Protein AF-A0A7V3T0G2-F1 (afdb_monomer_lite)

Structure (mmCIF, N/CA/C/O backbone):
data_AF-A0A7V3T0G2-F1
#
_entry.id   AF-A0A7V3T0G2-F1
#
loop_
_atom_site.group_PDB
_atom_site.id
_atom_site.type_symbol
_atom_site.label_atom_id
_atom_site.label_alt_id
_atom_site.label_comp_id
_atom_site.label_asym_id
_atom_site.label_entity_id
_atom_site.label_seq_id
_atom_site.pdbx_PDB_ins_code
_atom_site.Cartn_x
_atom_site.Cartn_y
_atom_site.Cartn_z
_atom_site.occupancy
_atom_site.B_iso_or_equiv
_atom_site.auth_seq_id
_atom_site.auth_comp_id
_atom_site.auth_asym_id
_atom_site.auth_atom_id
_atom_site.pdbx_PDB_model_num
ATOM 1 N N . MET A 1 1 ? 3.262 48.389 -17.015 1.00 61.00 1 MET A N 1
ATOM 2 C CA . MET A 1 1 ? 2.002 49.127 -16.720 1.00 61.00 1 MET A CA 1
ATOM 3 C C . MET A 1 1 ? 1.645 48.939 -15.250 1.00 61.00 1 MET A C 1
ATOM 5 O O . MET A 1 1 ? 2.189 48.028 -14.647 1.00 61.00 1 MET A O 1
ATOM 9 N N . LYS A 1 2 ? 0.739 49.742 -14.667 1.00 73.31 2 LYS A N 1
ATOM 10 C CA . LYS A 1 2 ? 0.059 49.315 -13.428 1.00 73.31 2 LYS A CA 1
ATOM 11 C C . LYS A 1 2 ? -0.996 48.272 -13.802 1.00 73.31 2 LYS A C 1
ATOM 13 O O . LYS A 1 2 ? -1.767 48.532 -14.727 1.00 73.31 2 LYS A O 1
ATOM 18 N N . CYS A 1 3 ? -1.000 47.127 -13.123 1.00 86.12 3 CYS A N 1
ATOM 19 C CA . CYS A 1 3 ? -2.047 46.123 -13.296 1.00 86.12 3 CYS A CA 1
ATOM 20 C C . CYS A 1 3 ? -3.418 46.725 -12.935 1.00 86.12 3 CYS A C 1
ATOM 22 O O . CYS A 1 3 ? -3.503 47.585 -12.053 1.00 86.12 3 CYS A O 1
ATOM 24 N N . LYS A 1 4 ? -4.465 46.324 -13.662 1.00 86.44 4 LYS A N 1
ATOM 25 C CA . LYS A 1 4 ? -5.849 46.792 -13.467 1.00 86.44 4 LYS A CA 1
ATOM 26 C C . LYS A 1 4 ? -6.851 45.668 -13.195 1.00 86.44 4 LYS A C 1
ATOM 28 O O . LYS A 1 4 ? -8.000 45.983 -12.911 1.00 86.44 4 LYS A O 1
ATOM 33 N N . PHE A 1 5 ? -6.422 44.415 -13.304 1.00 88.06 5 PHE A N 1
ATOM 34 C CA . PHE A 1 5 ? -7.264 43.229 -13.202 1.00 88.06 5 PHE A CA 1
ATOM 35 C C . PHE A 1 5 ? -6.773 42.363 -12.039 1.00 88.06 5 PHE A C 1
ATOM 37 O O . PHE A 1 5 ? -5.568 42.286 -11.783 1.00 88.06 5 PHE A O 1
ATOM 44 N N . GLY A 1 6 ? -7.703 41.755 -11.310 1.00 87.94 6 GLY A N 1
ATOM 45 C CA . GLY A 1 6 ? -7.411 40.746 -10.302 1.00 87.94 6 GLY A CA 1
ATOM 46 C C . GLY A 1 6 ? -7.114 39.385 -10.930 1.00 87.94 6 GLY A C 1
ATOM 47 O O . GLY A 1 6 ? -7.197 39.201 -12.143 1.00 87.94 6 GLY A O 1
ATOM 48 N N . PHE A 1 7 ? -6.786 38.406 -10.088 1.00 89.19 7 PHE A N 1
ATOM 49 C CA . PHE A 1 7 ? -6.695 37.014 -10.535 1.00 89.19 7 PHE A CA 1
ATOM 50 C C . PHE A 1 7 ? -8.073 36.455 -10.912 1.00 89.19 7 PHE A C 1
ATOM 52 O O . PHE A 1 7 ? -8.173 35.726 -11.893 1.00 89.19 7 PHE A O 1
ATOM 59 N N . ASP A 1 8 ? -9.128 36.885 -10.215 1.00 91.88 8 ASP A N 1
ATOM 60 C CA . ASP A 1 8 ? -10.514 36.487 -10.487 1.00 91.88 8 ASP A CA 1
ATOM 61 C C . ASP A 1 8 ? -10.960 36.906 -11.900 1.00 91.88 8 ASP A C 1
ATOM 63 O O . ASP A 1 8 ? -11.459 36.073 -12.645 1.00 91.88 8 ASP A O 1
ATOM 67 N N . ASP A 1 9 ? -10.642 38.134 -12.341 1.00 91.69 9 ASP A N 1
ATOM 68 C CA . ASP A 1 9 ? -10.898 38.584 -13.724 1.00 91.69 9 ASP A CA 1
ATOM 69 C C . ASP A 1 9 ? -10.238 37.664 -14.776 1.00 91.69 9 ASP A C 1
ATOM 71 O O . ASP A 1 9 ? -10.768 37.468 -15.870 1.00 91.69 9 ASP A O 1
ATOM 75 N N . ILE A 1 10 ? -9.056 37.113 -14.467 1.00 92.12 10 ILE A N 1
ATOM 76 C CA . ILE A 1 10 ? -8.308 36.229 -15.374 1.00 92.12 10 ILE A CA 1
ATOM 77 C C . ILE A 1 10 ? -8.894 34.811 -15.357 1.00 92.12 10 ILE A C 1
ATOM 79 O O . ILE A 1 10 ? -8.922 34.174 -16.409 1.00 92.12 10 ILE A O 1
ATOM 83 N N . ASN A 1 11 ? -9.391 34.340 -14.210 1.00 90.62 11 ASN A N 1
ATOM 84 C CA . ASN A 1 11 ? -10.104 33.066 -14.087 1.00 90.62 11 ASN A CA 1
ATOM 85 C C . ASN A 1 11 ? -11.436 33.116 -14.852 1.00 90.62 11 ASN A C 1
ATOM 87 O O . ASN A 1 11 ? -11.664 32.290 -15.733 1.00 90.62 11 ASN A O 1
ATOM 91 N N . ASP A 1 12 ? -12.243 34.157 -14.638 1.00 92.19 12 ASP A N 1
ATOM 92 C CA . ASP A 1 12 ? -13.501 34.391 -15.358 1.00 92.19 12 ASP A CA 1
ATOM 93 C C . ASP A 1 12 ? -13.292 34.455 -16.886 1.00 92.19 12 ASP A C 1
ATOM 95 O O . ASP A 1 12 ? -14.091 33.938 -17.676 1.00 92.19 12 ASP A O 1
ATOM 99 N N . TYR A 1 13 ? -12.192 35.076 -17.325 1.00 93.19 13 TYR A N 1
ATOM 100 C CA . TYR A 1 13 ? -11.769 35.087 -18.726 1.00 93.19 13 TYR A CA 1
ATOM 101 C C . TYR A 1 13 ? -11.354 33.690 -19.229 1.00 93.19 13 TYR A C 1
ATOM 103 O O . TYR A 1 13 ? -11.740 33.294 -20.332 1.00 93.19 13 TYR A O 1
ATOM 111 N N . PHE A 1 14 ? -10.585 32.940 -18.434 1.00 91.44 14 PHE A N 1
ATOM 112 C CA . PHE A 1 14 ? -10.068 31.606 -18.760 1.00 91.44 14 PHE A CA 1
ATOM 113 C C . PHE A 1 14 ? -11.165 30.534 -18.852 1.00 91.44 14 PHE A C 1
ATOM 115 O O . PHE A 1 14 ? -11.071 29.623 -19.686 1.00 91.44 14 PHE A O 1
ATOM 122 N N . ASP A 1 15 ? -12.214 30.671 -18.044 1.00 88.75 15 ASP A N 1
ATOM 123 C CA . ASP A 1 15 ? -13.401 29.809 -18.030 1.00 88.75 15 ASP A CA 1
ATOM 124 C C . ASP A 1 15 ? -14.510 30.306 -18.977 1.00 88.75 15 ASP A C 1
ATOM 126 O O . ASP A 1 15 ? -15.519 29.633 -19.183 1.00 88.75 15 ASP A O 1
ATOM 130 N N . GLY A 1 16 ? -14.301 31.453 -19.634 1.00 89.88 16 GLY A N 1
ATOM 131 C CA . GLY A 1 16 ? -15.150 31.945 -20.721 1.00 89.88 16 GLY A CA 1
ATOM 132 C C . GLY A 1 16 ? -16.471 32.580 -20.278 1.00 89.88 16 GLY A C 1
ATOM 133 O O . GLY A 1 16 ? -17.354 32.774 -21.113 1.00 89.88 16 GLY A O 1
ATOM 134 N N . ILE A 1 17 ? -16.606 32.941 -18.999 1.00 89.06 17 ILE A N 1
ATOM 135 C CA . ILE A 1 17 ? -17.847 33.460 -18.393 1.00 89.06 17 ILE A CA 1
ATOM 136 C C . ILE A 1 17 ? -18.003 34.992 -18.490 1.00 89.06 17 ILE A C 1
ATOM 138 O O . ILE A 1 17 ? -18.929 35.573 -17.925 1.00 89.06 17 ILE A O 1
ATOM 142 N N . MET A 1 18 ? -17.134 35.662 -19.255 1.00 88.25 18 MET A N 1
ATOM 143 C CA . MET A 1 18 ? -17.124 37.120 -19.435 1.00 88.25 18 MET A CA 1
ATOM 144 C C . MET A 1 18 ? -17.818 37.626 -20.709 1.00 88.25 18 MET A C 1
ATOM 146 O O . MET A 1 18 ? -17.934 36.938 -21.723 1.00 88.25 18 MET A O 1
ATOM 150 N N . SER A 1 19 ? -18.208 38.907 -20.697 1.00 90.69 19 SER A N 1
ATOM 151 C CA . SER A 1 19 ? -18.705 39.601 -21.892 1.00 90.69 19 SER A CA 1
ATOM 152 C C . SER A 1 19 ? -17.602 39.807 -22.941 1.00 90.69 19 SER A C 1
ATOM 154 O O . SER A 1 19 ? -16.432 39.998 -22.607 1.00 90.69 19 SER A O 1
ATOM 156 N N . GLN A 1 20 ? -17.974 39.845 -24.225 1.00 87.88 20 GLN A N 1
ATOM 157 C CA . GLN A 1 20 ? -17.021 40.006 -25.338 1.00 87.88 20 GLN A CA 1
ATOM 158 C C . GLN A 1 20 ? -16.198 41.308 -25.257 1.00 87.88 20 GLN A C 1
ATOM 160 O O . GLN A 1 20 ? -15.039 41.341 -25.667 1.00 87.88 20 GLN A O 1
ATOM 165 N N . GLU A 1 21 ? -16.766 42.379 -24.692 1.00 89.81 21 GLU A N 1
ATOM 166 C CA . GLU A 1 21 ? -16.046 43.642 -24.489 1.00 89.81 21 GLU A CA 1
ATOM 167 C C . GLU A 1 21 ? -14.977 43.526 -23.389 1.00 89.81 21 GLU A C 1
ATOM 169 O O . GLU A 1 21 ? -13.878 44.062 -23.534 1.00 89.81 21 GLU A O 1
ATOM 174 N N . MET A 1 22 ? -15.281 42.817 -22.296 1.00 86.94 22 MET A N 1
ATOM 175 C CA . MET A 1 22 ? -14.333 42.582 -21.202 1.00 86.94 22 MET A CA 1
ATOM 176 C C . MET A 1 22 ? -13.240 41.598 -21.627 1.00 86.94 22 MET A C 1
ATOM 178 O O . MET A 1 22 ? -12.059 41.855 -21.398 1.00 86.94 22 MET A O 1
ATOM 182 N N . LYS A 1 23 ? -13.631 40.545 -22.358 1.00 90.38 23 LYS A N 1
ATOM 183 C CA . LYS A 1 23 ? -12.732 39.556 -22.956 1.00 90.38 23 LYS A CA 1
ATOM 184 C C . LYS A 1 23 ? -11.607 40.226 -23.749 1.00 90.38 23 LYS A C 1
ATOM 186 O O . LYS A 1 23 ? -10.436 40.005 -23.459 1.00 90.38 23 LYS A O 1
ATOM 191 N N . LYS A 1 24 ? -11.960 41.124 -24.675 1.00 91.88 24 LYS A N 1
ATOM 192 C CA . LYS A 1 24 ? -10.987 41.855 -25.498 1.00 91.88 24 LYS A CA 1
ATOM 193 C C . LYS A 1 24 ? -10.027 42.720 -24.665 1.00 91.88 24 LYS A C 1
ATOM 195 O O . LYS A 1 24 ? -8.837 42.774 -24.958 1.00 91.88 24 LYS A O 1
ATOM 200 N N . LYS A 1 25 ? -10.520 43.380 -23.608 1.00 92.44 25 LYS A N 1
ATOM 201 C CA . LYS A 1 25 ? -9.680 44.201 -22.711 1.00 92.44 25 LYS A CA 1
ATOM 202 C C . LYS A 1 25 ? -8.664 43.354 -21.940 1.00 92.44 25 LYS A C 1
ATOM 204 O O . LYS A 1 25 ? -7.552 43.822 -21.704 1.00 92.44 25 LYS A O 1
ATOM 209 N N . ILE A 1 26 ? -9.032 42.129 -21.562 1.00 92.06 26 ILE A N 1
ATOM 210 C CA . ILE A 1 26 ? -8.143 41.190 -20.868 1.00 92.06 26 ILE A CA 1
ATOM 211 C C . ILE A 1 26 ? -7.156 40.537 -21.842 1.00 92.06 26 ILE A C 1
ATOM 213 O O . ILE A 1 26 ? -5.975 40.467 -21.516 1.00 92.06 26 ILE A O 1
ATOM 217 N N . GLU A 1 27 ? -7.578 40.171 -23.057 1.00 92.19 27 GLU A N 1
ATOM 218 C CA . GLU A 1 27 ? -6.677 39.735 -24.140 1.00 92.19 27 GLU A CA 1
ATOM 219 C C . GLU A 1 27 ? -5.582 40.784 -24.407 1.00 92.19 27 GLU A C 1
ATOM 221 O O . GLU A 1 27 ? -4.391 40.472 -24.344 1.00 92.19 27 GLU A O 1
ATOM 226 N N . GLU A 1 28 ? -5.967 42.050 -24.612 1.00 92.69 28 GLU A N 1
ATOM 227 C CA . GLU A 1 28 ? -5.022 43.163 -24.767 1.00 92.69 28 GLU A CA 1
ATOM 228 C C . GLU A 1 28 ? -4.116 43.303 -23.526 1.00 92.69 28 GLU A C 1
ATOM 230 O O . GLU A 1 28 ? -2.896 43.419 -23.659 1.00 92.69 28 GLU A O 1
ATOM 235 N N . HIS A 1 29 ? -4.667 43.213 -22.309 1.00 92.81 29 HIS A N 1
ATOM 236 C CA . HIS A 1 29 ? -3.894 43.349 -21.070 1.00 92.81 29 HIS A CA 1
ATOM 237 C C . HIS A 1 29 ? -2.872 42.228 -20.836 1.00 92.81 29 HIS A C 1
ATOM 239 O O . HIS A 1 29 ? -1.739 42.515 -20.445 1.00 92.81 29 HIS A O 1
ATOM 245 N N . ILE A 1 30 ? -3.234 40.969 -21.098 1.00 92.69 30 ILE A N 1
ATOM 246 C CA . ILE A 1 30 ? -2.370 39.789 -20.924 1.00 92.69 30 ILE A CA 1
ATOM 247 C C . ILE A 1 30 ? -1.121 39.882 -21.812 1.00 92.69 30 ILE A C 1
ATOM 249 O O . ILE A 1 30 ? -0.054 39.412 -21.417 1.00 92.69 30 ILE A O 1
ATOM 253 N N . THR A 1 31 ? -1.200 40.540 -22.974 1.00 90.69 31 THR A N 1
ATOM 254 C CA . THR A 1 31 ? -0.010 40.790 -23.814 1.00 90.69 31 THR A CA 1
ATOM 255 C C . THR A 1 31 ? 0.922 41.879 -23.263 1.00 90.69 31 THR A C 1
ATOM 257 O O . THR A 1 31 ? 2.087 41.934 -23.651 1.00 90.69 31 THR A O 1
ATOM 260 N N . MET A 1 32 ? 0.438 42.735 -22.353 1.00 90.38 32 MET A N 1
ATOM 261 C CA . MET A 1 32 ? 1.143 43.928 -21.856 1.00 90.38 32 MET A CA 1
ATOM 262 C C . MET A 1 32 ? 1.523 43.878 -20.364 1.00 90.38 32 MET A C 1
ATOM 264 O O . MET A 1 32 ? 2.253 44.757 -19.890 1.00 90.38 32 MET A O 1
ATOM 268 N N . CYS A 1 33 ? 1.024 42.899 -19.606 1.00 91.69 33 CYS A N 1
ATOM 269 C CA . CYS A 1 33 ? 1.305 42.722 -18.182 1.00 91.69 33 CYS A CA 1
ATOM 270 C C . CYS A 1 33 ? 1.945 41.357 -17.916 1.00 91.69 33 CYS A C 1
ATOM 272 O O . CYS A 1 33 ? 1.314 40.319 -18.095 1.00 91.69 33 CYS A O 1
ATOM 274 N N . GLU A 1 34 ? 3.200 41.376 -17.464 1.00 86.12 34 GLU A N 1
ATOM 275 C CA . GLU A 1 34 ? 4.006 40.180 -17.205 1.00 86.12 34 GLU A CA 1
ATOM 276 C C . GLU A 1 34 ? 3.369 39.258 -16.153 1.00 86.12 34 GLU A C 1
ATOM 278 O O . GLU A 1 34 ? 3.186 38.075 -16.429 1.00 86.12 34 GLU A O 1
ATOM 283 N N . ASP A 1 35 ? 2.928 39.802 -15.014 1.00 83.81 35 ASP A N 1
ATOM 284 C CA . ASP A 1 35 ? 2.297 39.029 -13.933 1.00 83.81 35 ASP A CA 1
ATOM 285 C C . ASP A 1 35 ? 1.022 38.305 -14.405 1.00 83.81 35 ASP A C 1
ATOM 287 O O . ASP A 1 35 ? 0.868 37.098 -14.205 1.00 83.81 35 ASP A O 1
ATOM 291 N N . CYS A 1 36 ? 0.129 39.016 -15.104 1.00 89.31 36 CYS A N 1
ATOM 292 C CA . CYS A 1 36 ? -1.097 38.441 -15.667 1.00 89.31 36 CYS A CA 1
ATOM 293 C C . CYS A 1 36 ? -0.797 37.417 -16.772 1.00 89.31 36 CYS A C 1
ATOM 295 O O . CYS A 1 36 ? -1.481 36.400 -16.871 1.00 89.31 36 CYS A O 1
ATOM 297 N N . CYS A 1 37 ? 0.241 37.655 -17.581 1.00 87.38 37 CYS A N 1
ATOM 298 C CA . CYS A 1 37 ? 0.699 36.729 -18.615 1.00 87.38 37 CYS A CA 1
ATOM 299 C C . CYS A 1 37 ? 1.222 35.418 -18.016 1.00 87.38 37 CYS A C 1
ATOM 301 O O . CYS A 1 37 ? 0.893 34.339 -18.510 1.00 87.38 37 CYS A O 1
ATOM 303 N N . ILE A 1 38 ? 2.016 35.502 -16.945 1.00 82.19 38 ILE A N 1
ATOM 304 C CA . ILE A 1 38 ? 2.538 34.345 -16.210 1.00 82.19 38 ILE A CA 1
ATOM 305 C C . ILE A 1 38 ? 1.387 33.570 -15.560 1.00 82.19 38 ILE A C 1
ATOM 307 O O . ILE A 1 38 ? 1.314 32.352 -15.727 1.00 82.19 38 ILE A O 1
ATOM 311 N N . TYR A 1 39 ? 0.459 34.262 -14.890 1.00 88.38 39 TYR A N 1
ATOM 312 C CA . TYR A 1 39 ? -0.700 33.628 -14.260 1.00 88.38 39 TYR A CA 1
ATOM 313 C C . TYR A 1 39 ? -1.576 32.899 -15.288 1.00 88.38 39 TYR A C 1
ATOM 315 O O . TYR A 1 39 ? -1.788 31.694 -15.161 1.00 88.38 39 TYR A O 1
ATOM 323 N N . TYR A 1 40 ? -1.968 33.571 -16.374 1.00 87.94 40 TYR A N 1
ATOM 324 C CA . TYR A 1 40 ? -2.757 32.967 -17.451 1.00 87.94 40 TYR A CA 1
ATOM 325 C C . TYR A 1 40 ? -2.061 31.754 -18.094 1.00 87.94 40 TYR A C 1
ATOM 327 O O . TYR A 1 40 ? -2.690 30.722 -18.320 1.00 87.94 40 TYR A O 1
ATOM 335 N N . LYS A 1 41 ? -0.744 31.825 -18.335 1.00 85.31 41 LYS A N 1
ATOM 336 C CA . LYS A 1 41 ? 0.033 30.677 -18.837 1.00 85.31 41 LYS A CA 1
ATOM 337 C C . LYS A 1 41 ? 0.063 29.506 -17.853 1.00 85.31 41 LYS A C 1
ATOM 339 O O . LYS A 1 41 ? 0.075 28.362 -18.295 1.00 85.31 41 LYS A O 1
ATOM 344 N N . SER A 1 42 ? 0.066 29.768 -16.545 1.00 83.31 42 SER A N 1
ATOM 345 C CA . SER A 1 42 ? 0.017 28.714 -15.522 1.00 83.31 42 SER A CA 1
ATOM 346 C C . SER A 1 42 ? -1.346 28.016 -15.462 1.00 83.31 42 SER A C 1
ATOM 348 O O . SER A 1 42 ? -1.393 26.796 -15.300 1.00 83.31 42 SER A O 1
ATOM 350 N N . LEU A 1 43 ? -2.438 28.754 -15.695 1.00 82.81 43 LEU A N 1
ATOM 351 C CA . LEU A 1 43 ? -3.782 28.191 -15.849 1.00 82.81 43 LEU A CA 1
ATOM 352 C C . LEU A 1 43 ? -3.867 27.327 -17.114 1.00 82.81 43 LEU A C 1
ATOM 354 O O . LEU A 1 43 ? -4.289 26.175 -17.042 1.00 82.81 43 LEU A O 1
ATOM 358 N N . LEU A 1 44 ? -3.383 27.844 -18.251 1.00 79.88 44 LEU A N 1
ATOM 359 C CA . LEU A 1 44 ? -3.333 27.112 -19.521 1.00 79.88 44 LEU A CA 1
ATOM 360 C C . LEU A 1 44 ? -2.563 25.791 -19.378 1.00 79.88 44 LEU A C 1
ATOM 362 O O . LEU A 1 44 ? -3.094 24.741 -19.720 1.00 79.88 44 LEU A O 1
ATOM 366 N N . LEU A 1 45 ? -1.358 25.831 -18.800 1.00 74.12 45 LEU A N 1
ATOM 367 C CA . LEU A 1 45 ? -0.533 24.642 -18.580 1.00 74.12 45 LEU A CA 1
ATOM 368 C C . LEU A 1 45 ? -1.184 23.652 -17.601 1.00 74.12 45 LEU A C 1
ATOM 370 O O . LEU A 1 45 ? -1.074 22.447 -17.800 1.00 74.12 45 LEU A O 1
ATOM 374 N N . THR A 1 46 ? -1.893 24.139 -16.577 1.00 77.00 46 THR A N 1
ATOM 375 C CA . THR A 1 46 ? -2.680 23.287 -15.668 1.00 77.00 46 THR A CA 1
ATOM 376 C C . THR A 1 46 ? -3.811 22.573 -16.417 1.00 77.00 46 THR A C 1
ATOM 378 O O . THR A 1 46 ? -3.958 21.363 -16.271 1.00 77.00 46 THR A O 1
ATOM 381 N N . ARG A 1 47 ? -4.565 23.276 -17.274 1.00 77.75 47 ARG A N 1
ATOM 382 C CA . ARG A 1 47 ? -5.630 22.677 -18.102 1.00 77.75 47 ARG A CA 1
ATOM 383 C C . ARG A 1 47 ? -5.066 21.682 -19.120 1.00 77.75 47 ARG A C 1
ATOM 385 O O . ARG A 1 47 ? -5.569 20.572 -19.216 1.00 77.75 47 ARG A O 1
ATOM 392 N N . GLU A 1 48 ? -3.986 22.022 -19.820 1.00 72.75 48 GLU A N 1
ATOM 393 C CA . GLU A 1 48 ? -3.324 21.120 -20.776 1.00 72.75 48 GLU A CA 1
ATOM 394 C C . GLU A 1 48 ? -2.673 19.886 -20.111 1.00 72.75 48 GLU A C 1
ATOM 396 O O . GLU A 1 48 ? -2.519 18.851 -20.763 1.00 72.75 48 GLU A O 1
ATOM 401 N N . PHE A 1 49 ? -2.309 19.979 -18.825 1.00 71.69 49 PHE A N 1
ATOM 402 C CA . PHE A 1 49 ? -1.853 18.851 -18.006 1.00 71.69 49 PHE A CA 1
ATOM 403 C C . PHE A 1 49 ? -3.019 17.953 -17.562 1.00 71.69 49 PHE A C 1
ATOM 405 O O . PHE A 1 49 ? -2.925 16.738 -17.711 1.00 71.69 49 PHE A O 1
ATOM 412 N N . ILE A 1 50 ? -4.125 18.536 -17.081 1.00 72.12 50 ILE A N 1
ATOM 413 C CA . ILE A 1 50 ? -5.350 17.805 -16.697 1.00 72.12 50 ILE A CA 1
ATOM 414 C C . ILE A 1 50 ? -5.984 17.102 -17.909 1.00 72.12 50 ILE A C 1
ATOM 416 O O . ILE A 1 50 ? -6.478 15.989 -17.790 1.00 72.12 50 ILE A O 1
ATOM 420 N N . GLU A 1 51 ? -5.941 17.722 -19.090 1.00 73.69 51 GLU A N 1
ATOM 421 C CA . GLU A 1 51 ? -6.454 17.150 -20.343 1.00 73.69 51 GLU A CA 1
ATOM 422 C C . GLU A 1 51 ? -5.473 16.163 -21.026 1.00 73.69 51 GLU A C 1
ATOM 424 O O . GLU A 1 51 ? -5.676 15.820 -22.189 1.00 73.69 51 GLU A O 1
ATOM 429 N N . GLU A 1 52 ? -4.387 15.752 -20.352 1.00 63.09 52 GLU A N 1
ATOM 430 C CA . GLU A 1 52 ? -3.314 14.851 -20.835 1.00 63.09 52 GLU A CA 1
ATOM 431 C C . GLU A 1 52 ? -2.623 15.250 -22.163 1.00 63.09 52 GLU A C 1
ATOM 433 O O . GLU A 1 52 ? -1.835 14.492 -22.737 1.00 63.09 52 GLU A O 1
ATOM 438 N N . LYS A 1 53 ? -2.850 16.470 -22.663 1.00 55.06 53 LYS A N 1
ATOM 439 C CA . LYS A 1 53 ? -2.323 16.936 -23.960 1.00 55.06 53 LYS A CA 1
ATOM 440 C C . LYS A 1 53 ? -0.819 17.213 -23.933 1.00 55.06 53 LYS A C 1
ATOM 442 O O . LYS A 1 53 ? -0.169 17.142 -24.978 1.00 55.06 53 LYS A O 1
ATOM 447 N N . ILE A 1 54 ? -0.241 17.490 -22.761 1.00 54.19 54 ILE A N 1
ATOM 448 C CA . ILE A 1 54 ? 1.213 17.628 -22.600 1.00 54.19 54 ILE A CA 1
ATOM 449 C C . ILE A 1 54 ? 1.836 16.262 -22.310 1.00 54.19 54 ILE A C 1
ATOM 451 O O . ILE A 1 54 ? 1.973 15.837 -21.163 1.00 54.19 54 ILE A O 1
ATOM 455 N N . GLY A 1 55 ? 2.351 15.620 -23.359 1.00 53.69 55 GLY A N 1
ATOM 456 C CA . GLY A 1 55 ? 3.341 14.558 -23.204 1.00 53.69 55 GLY A CA 1
ATOM 457 C C . GLY A 1 55 ? 4.627 15.117 -22.586 1.00 53.69 55 GLY A C 1
ATOM 458 O O . GLY A 1 55 ? 5.489 15.619 -23.308 1.00 53.69 55 GLY A O 1
ATOM 459 N N . LEU A 1 56 ? 4.760 15.040 -21.258 1.00 52.59 56 LEU A N 1
ATOM 460 C CA . LEU A 1 56 ? 5.902 15.574 -20.508 1.00 52.59 56 LEU A CA 1
ATOM 461 C C . LEU A 1 56 ? 7.234 14.955 -20.970 1.00 52.59 56 LEU A C 1
ATOM 463 O O . LEU A 1 56 ? 7.624 13.865 -20.548 1.00 52.59 56 LEU A O 1
ATOM 467 N N . ASN A 1 57 ? 7.982 15.689 -21.797 1.00 53.97 57 ASN A N 1
ATOM 468 C CA . ASN A 1 57 ? 9.383 15.382 -22.074 1.00 53.97 57 ASN A CA 1
ATOM 469 C C . ASN A 1 57 ? 10.201 15.523 -20.770 1.00 53.97 57 ASN A C 1
ATOM 471 O O . ASN A 1 57 ? 10.054 16.513 -20.045 1.00 53.97 57 ASN A O 1
ATOM 475 N N . LYS A 1 58 ? 11.103 14.563 -20.500 1.00 52.09 58 LYS A N 1
ATOM 476 C CA . LYS A 1 58 ? 12.053 14.582 -19.371 1.00 52.09 58 LYS A CA 1
ATOM 477 C C . LYS A 1 58 ? 12.843 15.900 -19.273 1.00 52.09 58 LYS A C 1
ATOM 479 O O . LYS A 1 58 ? 13.208 16.296 -18.165 1.00 52.09 58 LYS A O 1
ATOM 484 N N . ASP A 1 59 ? 13.049 16.612 -20.384 1.00 52.62 59 ASP A N 1
ATOM 485 C CA . ASP A 1 59 ? 13.695 17.929 -20.377 1.00 52.62 59 ASP A CA 1
ATOM 486 C C . ASP A 1 59 ? 12.897 19.021 -19.641 1.00 52.62 59 ASP A C 1
ATOM 488 O O . ASP A 1 59 ? 13.520 19.848 -18.984 1.00 52.62 59 ASP A O 1
ATOM 492 N N . PHE A 1 60 ? 11.555 19.026 -19.644 1.00 49.22 60 PHE A N 1
ATOM 493 C CA . PHE A 1 60 ? 10.786 20.107 -18.997 1.00 49.22 60 PHE A CA 1
ATOM 494 C C . PHE A 1 60 ? 11.032 20.158 -17.482 1.00 49.22 60 PHE A C 1
ATOM 496 O O . PHE A 1 60 ? 11.430 21.197 -16.954 1.00 49.22 60 PHE A O 1
ATOM 503 N N . ARG A 1 61 ? 10.910 19.013 -16.786 1.00 53.09 61 ARG A N 1
ATOM 504 C CA . ARG A 1 61 ? 11.239 18.913 -15.348 1.00 53.09 61 ARG A CA 1
ATOM 505 C C . ARG A 1 61 ? 12.683 19.347 -15.073 1.00 53.09 61 ARG A C 1
ATOM 507 O O . ARG A 1 61 ? 12.940 20.030 -14.084 1.00 53.09 61 ARG A O 1
ATOM 514 N N . LYS A 1 62 ? 13.620 18.990 -15.958 1.00 53.94 62 LYS A N 1
ATOM 515 C CA . LYS A 1 62 ? 15.038 19.358 -15.849 1.00 53.94 62 LYS A CA 1
ATOM 516 C C . LYS A 1 62 ? 15.251 20.868 -16.000 1.00 53.94 62 LYS A C 1
ATOM 518 O O . LYS A 1 62 ? 15.963 21.445 -15.184 1.00 53.94 62 LYS A O 1
ATOM 523 N N . THR A 1 63 ? 14.607 21.512 -16.973 1.00 58.78 63 THR A N 1
ATOM 524 C CA . THR A 1 63 ? 14.658 22.968 -17.171 1.00 58.78 63 THR A CA 1
ATOM 525 C C . THR A 1 63 ? 14.051 23.712 -15.982 1.00 58.78 63 THR A C 1
ATOM 527 O O . THR A 1 63 ? 14.689 24.620 -15.456 1.00 58.78 63 THR A O 1
ATOM 530 N N . THR A 1 64 ? 12.889 23.296 -15.470 1.00 57.16 64 THR A N 1
ATOM 531 C CA . THR A 1 64 ? 12.287 23.911 -14.272 1.00 57.16 64 THR A CA 1
ATOM 532 C C . THR A 1 64 ? 13.200 23.778 -13.047 1.00 57.16 64 THR A C 1
ATOM 534 O O . THR A 1 64 ? 13.450 24.765 -12.360 1.00 57.16 64 THR A O 1
ATOM 537 N N . LEU A 1 65 ? 13.789 22.599 -12.809 1.00 60.94 65 LEU A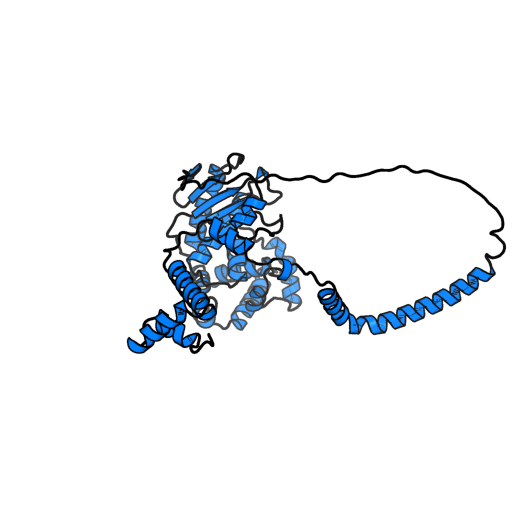 N 1
ATOM 538 C CA . LEU A 1 65 ? 14.746 22.366 -11.713 1.00 60.94 65 LEU A CA 1
ATOM 539 C C . LEU A 1 65 ? 16.093 23.098 -11.875 1.00 60.94 65 LEU A C 1
ATOM 541 O O . LEU A 1 65 ? 16.834 23.225 -10.896 1.00 60.94 65 LEU A O 1
ATOM 545 N N . GLN A 1 66 ? 16.426 23.556 -13.084 1.00 63.50 66 GLN A N 1
ATOM 546 C CA . GLN A 1 66 ? 17.592 24.402 -13.369 1.00 63.50 66 GLN A CA 1
ATOM 547 C C . GLN A 1 66 ? 17.284 25.901 -13.228 1.00 63.50 66 GLN A C 1
ATOM 549 O O . GLN A 1 66 ? 18.181 26.664 -12.880 1.00 63.50 66 GLN A O 1
ATOM 554 N N . LEU A 1 67 ? 16.035 26.317 -13.467 1.00 60.38 67 LEU A N 1
ATOM 555 C CA . LEU A 1 67 ? 15.571 27.700 -13.297 1.00 60.38 67 LEU A CA 1
ATOM 556 C C . LEU A 1 67 ? 15.209 28.045 -11.843 1.00 60.38 67 LEU A C 1
ATOM 558 O O . LEU A 1 67 ? 15.213 29.218 -11.472 1.00 60.38 67 LEU A O 1
ATOM 562 N N . ILE A 1 68 ? 14.922 27.046 -11.001 1.00 68.25 68 ILE A N 1
ATOM 563 C CA . ILE A 1 68 ? 14.797 27.244 -9.553 1.00 68.25 68 ILE A CA 1
ATOM 564 C C . ILE A 1 68 ? 16.178 27.587 -8.982 1.00 68.25 68 ILE A C 1
ATOM 566 O O . ILE A 1 68 ? 17.068 26.737 -8.914 1.00 68.25 68 ILE A O 1
ATOM 570 N N . ASP A 1 69 ? 16.340 28.829 -8.516 1.00 60.41 69 ASP A N 1
ATOM 571 C CA . ASP A 1 69 ? 17.539 29.263 -7.799 1.00 60.41 69 ASP A CA 1
ATOM 572 C C . ASP A 1 69 ? 17.697 28.480 -6.487 1.00 60.41 69 ASP A C 1
ATOM 574 O O . ASP A 1 69 ? 17.102 28.791 -5.449 1.00 60.41 69 ASP A O 1
ATOM 578 N N . LYS A 1 70 ? 18.551 27.456 -6.537 1.00 63.38 70 LYS A N 1
ATOM 579 C CA . LYS A 1 70 ? 18.871 26.608 -5.390 1.00 63.38 70 LYS A CA 1
ATOM 580 C C . LYS A 1 70 ? 19.507 27.403 -4.246 1.00 63.38 70 LYS A C 1
ATOM 582 O O . LYS A 1 70 ? 19.305 27.021 -3.099 1.00 63.38 70 LYS A O 1
ATOM 587 N N . SER A 1 71 ? 20.189 28.528 -4.502 1.00 61.09 71 SER A N 1
ATOM 588 C CA . SER A 1 71 ? 20.832 29.349 -3.457 1.00 61.09 71 SER A CA 1
ATOM 589 C C . SER A 1 71 ? 19.831 29.978 -2.475 1.00 61.09 71 SER A C 1
ATOM 591 O O . SER A 1 71 ? 20.151 30.214 -1.302 1.00 61.09 71 SER A O 1
ATOM 593 N N . ARG A 1 72 ? 18.577 30.151 -2.919 1.00 56.44 72 ARG A N 1
ATOM 594 C CA . ARG A 1 72 ? 17.441 30.567 -2.087 1.00 56.44 72 ARG A CA 1
ATOM 595 C C . ARG A 1 72 ? 17.088 29.537 -1.006 1.00 56.44 72 ARG A C 1
ATOM 597 O O . ARG A 1 72 ? 16.588 29.922 0.049 1.00 56.44 72 ARG A O 1
ATOM 604 N N . TYR A 1 73 ? 17.374 28.256 -1.251 1.00 56.75 73 TYR A N 1
ATOM 605 C CA . TYR A 1 73 ? 16.982 27.123 -0.404 1.00 56.75 73 TYR A CA 1
ATOM 606 C C . TYR A 1 73 ? 18.175 26.393 0.243 1.00 56.75 73 TYR A C 1
ATOM 608 O O . TYR A 1 73 ? 18.019 25.813 1.313 1.00 56.75 73 TYR A O 1
ATOM 616 N N . THR A 1 74 ? 19.383 26.469 -0.329 1.00 52.94 74 THR A N 1
ATOM 617 C CA . THR A 1 74 ? 20.602 25.841 0.223 1.00 52.94 74 THR A CA 1
ATOM 618 C C . THR A 1 74 ? 21.292 26.661 1.315 1.00 52.94 74 THR A C 1
ATOM 620 O O . THR A 1 74 ? 22.287 26.211 1.884 1.00 52.94 74 THR A O 1
ATOM 623 N N . ASN A 1 75 ? 20.762 27.838 1.668 1.00 49.28 75 ASN A N 1
ATOM 624 C CA . ASN A 1 75 ? 21.231 28.625 2.810 1.00 49.28 75 ASN A CA 1
ATOM 625 C C . ASN A 1 75 ? 20.813 27.987 4.146 1.00 49.28 75 ASN A C 1
ATOM 627 O O . ASN A 1 75 ? 19.957 28.487 4.882 1.00 49.28 75 ASN A O 1
ATOM 631 N N . ASN A 1 76 ? 21.493 26.889 4.471 1.00 54.91 76 ASN A N 1
ATOM 632 C CA . ASN A 1 76 ? 21.534 26.274 5.786 1.00 54.91 76 ASN A CA 1
ATOM 633 C C . ASN A 1 76 ? 21.997 27.338 6.797 1.00 54.91 76 ASN A C 1
ATOM 635 O O . ASN A 1 76 ? 23.187 27.612 6.935 1.00 54.91 76 ASN A O 1
ATOM 639 N N . LYS A 1 77 ? 21.053 27.985 7.490 1.00 53.19 77 LYS A N 1
ATOM 640 C CA . LYS A 1 77 ? 21.345 28.889 8.609 1.00 53.19 77 LYS A CA 1
ATOM 641 C C . LYS A 1 77 ? 21.366 28.051 9.891 1.00 53.19 77 LYS A C 1
ATOM 643 O O . LYS A 1 77 ? 20.305 27.895 10.505 1.00 53.19 77 LYS A O 1
ATOM 648 N N . PRO A 1 78 ? 22.534 27.551 10.359 1.00 56.38 78 PRO A N 1
ATOM 649 C CA . PRO A 1 78 ? 22.613 26.767 11.595 1.00 56.38 78 PRO A CA 1
ATOM 650 C C . PRO A 1 78 ? 22.074 27.545 12.801 1.00 56.38 78 PRO A C 1
ATOM 652 O O . PRO A 1 78 ? 21.597 26.948 13.758 1.00 56.38 78 PRO A O 1
ATOM 655 N N . SER A 1 79 ? 22.046 28.880 12.729 1.00 59.00 79 SER A N 1
ATOM 656 C CA . SER A 1 79 ? 21.431 29.749 13.731 1.00 59.00 79 SER A CA 1
ATOM 657 C C . SER A 1 79 ? 19.922 29.541 13.927 1.00 59.00 79 SER A C 1
ATOM 659 O O . SER A 1 79 ? 19.435 29.868 15.005 1.00 59.00 79 SER A O 1
ATOM 661 N N . ILE A 1 80 ? 19.171 28.998 12.958 1.00 60.09 80 ILE A N 1
ATOM 662 C CA . ILE A 1 80 ? 17.734 28.710 13.125 1.00 60.09 80 ILE A CA 1
ATOM 663 C C . ILE A 1 80 ? 17.545 27.399 13.895 1.00 60.09 80 ILE A C 1
ATOM 665 O O . ILE A 1 80 ? 16.854 27.388 14.913 1.00 60.09 80 ILE A O 1
ATOM 669 N N . LEU A 1 81 ? 18.213 26.322 13.465 1.00 57.97 81 LEU A N 1
ATOM 670 C CA . LEU A 1 81 ? 18.215 25.036 14.172 1.00 57.97 81 LEU A CA 1
ATOM 671 C C . LEU A 1 81 ? 18.771 25.189 15.593 1.00 57.97 81 LEU A C 1
ATOM 673 O O . LEU A 1 81 ? 18.096 24.829 16.553 1.00 57.97 81 LEU A O 1
ATOM 677 N N . PHE A 1 82 ? 19.930 25.836 15.750 1.00 62.25 82 PHE A N 1
ATOM 678 C CA . PHE A 1 82 ? 20.545 26.073 17.056 1.00 62.25 82 PHE A CA 1
ATOM 679 C C . PHE A 1 82 ? 19.640 26.891 17.988 1.00 62.25 82 PHE A C 1
ATOM 681 O O . PHE A 1 82 ? 19.454 26.506 19.139 1.00 62.25 82 PHE A O 1
ATOM 688 N N . LYS A 1 83 ? 18.992 27.965 17.505 1.00 60.69 83 LYS A N 1
ATOM 689 C CA . LYS A 1 83 ? 18.018 28.722 18.318 1.00 60.69 83 LYS A CA 1
ATOM 690 C C . LYS A 1 83 ? 16.806 27.878 18.723 1.00 60.69 83 LYS A C 1
ATOM 692 O O . LYS A 1 83 ? 16.321 28.053 19.838 1.00 60.69 83 LYS A O 1
ATOM 697 N N . ARG A 1 84 ? 16.329 26.977 17.855 1.00 62.22 84 ARG A N 1
ATOM 698 C CA . ARG A 1 84 ? 15.165 26.104 18.104 1.00 62.22 84 ARG A CA 1
ATOM 699 C C . ARG A 1 84 ? 15.479 24.974 19.095 1.00 62.22 84 ARG A C 1
ATOM 701 O O . ARG A 1 84 ? 14.623 24.624 19.902 1.00 62.22 84 ARG A O 1
ATOM 708 N N . THR A 1 85 ? 16.706 24.452 19.090 1.00 65.25 85 THR A N 1
ATOM 709 C CA . THR A 1 85 ? 17.183 23.480 20.089 1.00 65.25 85 THR A CA 1
ATOM 710 C C . THR A 1 85 ? 17.473 24.162 21.430 1.00 65.25 85 THR A C 1
ATOM 712 O O . THR A 1 85 ? 16.991 23.716 22.471 1.00 65.25 85 THR A O 1
ATOM 715 N N . LEU A 1 86 ? 18.170 25.305 21.419 1.00 64.69 86 LEU A N 1
ATOM 716 C CA . LEU A 1 86 ? 18.509 26.060 22.631 1.00 64.69 86 LEU A CA 1
ATOM 717 C C . LEU A 1 86 ? 17.261 26.602 23.356 1.00 64.69 86 LEU A C 1
ATOM 719 O O . LEU A 1 86 ? 17.236 26.655 24.585 1.00 64.69 86 LEU A O 1
ATOM 723 N N . SER A 1 87 ? 16.202 26.975 22.623 1.00 66.81 87 SER A N 1
ATOM 724 C CA . SER A 1 87 ? 14.929 27.383 23.231 1.00 66.81 87 SER A CA 1
ATOM 725 C C . SER A 1 87 ? 14.181 26.216 23.884 1.00 66.81 87 SER A C 1
ATOM 727 O O . SER A 1 87 ? 13.619 26.408 24.962 1.00 66.81 87 SER A O 1
ATOM 729 N N . ARG A 1 88 ? 14.232 25.008 23.301 1.00 70.62 88 ARG A N 1
ATOM 730 C CA . ARG A 1 88 ? 13.647 23.783 23.881 1.00 70.62 88 ARG A CA 1
ATOM 731 C C . ARG A 1 88 ? 14.369 23.312 25.146 1.00 70.62 88 ARG A C 1
ATOM 733 O O . ARG A 1 88 ? 13.713 22.869 26.078 1.00 70.62 88 ARG A O 1
ATOM 740 N N . MET A 1 89 ? 15.693 23.461 25.223 1.00 67.12 89 MET A N 1
ATOM 741 C CA . MET A 1 89 ? 16.482 23.056 26.402 1.00 67.12 89 MET A CA 1
ATOM 742 C C . MET A 1 89 ? 16.495 24.096 27.540 1.00 67.12 89 MET A C 1
ATOM 744 O O . MET A 1 89 ? 16.976 23.817 28.639 1.00 67.12 89 MET A O 1
ATOM 748 N N . LYS A 1 90 ? 15.947 25.297 27.313 1.00 67.75 90 LYS A N 1
ATOM 749 C CA . LYS A 1 90 ? 15.965 26.428 28.256 1.00 67.75 90 LYS A CA 1
ATOM 750 C C . LYS A 1 90 ? 15.404 26.153 29.672 1.00 67.75 90 LYS A C 1
ATOM 752 O O . LYS A 1 90 ? 15.967 26.733 30.604 1.00 67.75 90 LYS A O 1
ATOM 757 N N . PRO A 1 91 ? 14.352 25.330 29.897 1.00 69.00 91 PRO A N 1
ATOM 758 C CA . PRO A 1 91 ? 13.903 25.008 31.256 1.00 69.00 91 PRO A CA 1
ATOM 759 C C . PRO A 1 91 ? 14.850 24.044 31.991 1.00 69.00 91 PRO A C 1
ATOM 761 O O . PRO A 1 91 ? 14.993 24.162 33.203 1.00 69.00 91 PRO A O 1
ATOM 764 N N . VAL A 1 92 ? 15.551 23.158 31.272 1.00 71.69 92 VAL A N 1
ATOM 765 C CA . VAL A 1 92 ? 16.470 22.156 31.852 1.00 71.69 92 VAL A CA 1
ATOM 766 C C . VAL A 1 92 ? 17.867 22.739 32.104 1.00 71.69 92 VAL A C 1
ATOM 768 O O . VAL A 1 92 ? 18.500 22.429 33.111 1.00 71.69 92 VAL A O 1
ATOM 771 N N . LEU A 1 93 ? 18.340 23.649 31.241 1.00 67.12 93 LEU A N 1
ATOM 772 C CA . LEU A 1 93 ? 19.667 24.263 31.387 1.00 67.12 93 LEU A CA 1
ATOM 773 C C . LEU A 1 93 ? 19.820 25.082 32.678 1.00 67.12 93 LEU A C 1
ATOM 775 O O . LEU A 1 93 ? 20.911 25.131 33.237 1.00 67.12 93 LEU A O 1
ATOM 779 N N . LYS A 1 94 ? 18.753 25.738 33.157 1.00 67.44 94 LYS A N 1
ATOM 780 C CA . LYS A 1 94 ? 18.813 26.605 34.347 1.00 67.44 94 LYS A CA 1
ATOM 781 C C . LYS A 1 94 ? 19.274 25.863 35.615 1.00 67.44 94 LYS A C 1
ATOM 783 O O . LYS A 1 94 ? 20.282 26.291 36.176 1.00 67.44 94 LYS A O 1
ATOM 788 N N . PRO A 1 95 ? 18.612 24.780 36.073 1.00 72.44 95 PRO A N 1
ATOM 789 C CA . PRO A 1 95 ? 19.094 24.016 37.225 1.00 72.44 95 PRO A CA 1
ATOM 790 C C . PRO A 1 95 ? 20.434 23.318 36.946 1.00 72.44 95 PRO A C 1
ATOM 792 O O . PRO A 1 95 ? 21.291 23.287 37.827 1.00 72.44 95 PRO A O 1
ATOM 795 N N . ALA A 1 96 ? 20.665 22.831 35.720 1.00 73.56 96 ALA A N 1
ATOM 796 C CA . ALA A 1 96 ? 21.911 22.153 35.357 1.00 73.56 96 ALA A CA 1
ATOM 797 C C . ALA A 1 96 ? 23.150 23.068 35.450 1.00 73.56 96 ALA A C 1
ATOM 799 O O . ALA A 1 96 ? 24.186 22.638 35.951 1.00 73.56 96 ALA A O 1
ATOM 800 N N . ILE A 1 97 ? 23.047 24.338 35.037 1.00 76.94 97 ILE A N 1
ATOM 801 C CA . ILE A 1 97 ? 24.137 25.323 35.167 1.00 76.94 97 ILE A CA 1
ATOM 802 C C . ILE A 1 97 ? 24.452 25.609 36.641 1.00 76.94 97 ILE A C 1
ATOM 804 O O . ILE A 1 97 ? 25.622 25.711 37.001 1.00 76.94 97 ILE A O 1
ATOM 808 N N . VAL A 1 98 ? 23.433 25.706 37.503 1.00 77.75 98 VAL A N 1
ATOM 809 C CA . VAL A 1 98 ? 23.634 25.920 38.947 1.00 77.75 98 VAL A CA 1
ATOM 810 C C . VAL A 1 98 ? 24.338 24.715 39.578 1.00 77.75 98 VAL A C 1
ATOM 812 O O . VAL A 1 98 ? 25.317 24.896 40.298 1.00 77.75 98 VAL A O 1
ATOM 815 N N . ALA A 1 99 ? 23.908 23.491 39.253 1.00 78.50 99 ALA A N 1
ATOM 816 C CA . ALA A 1 99 ? 24.568 22.270 39.716 1.00 78.50 99 ALA A CA 1
ATOM 817 C C . ALA A 1 99 ? 26.026 22.179 39.225 1.00 78.50 99 ALA A C 1
ATOM 819 O O . ALA A 1 99 ? 26.930 21.936 40.022 1.00 78.50 99 ALA A O 1
ATOM 820 N N . ALA A 1 100 ? 26.275 22.457 37.940 1.00 79.75 100 ALA A N 1
ATOM 821 C CA . ALA A 1 100 ? 27.619 22.461 37.367 1.00 79.75 100 ALA A CA 1
ATOM 822 C C . ALA A 1 100 ? 28.535 23.508 38.025 1.00 79.75 100 ALA A C 1
ATOM 824 O O . ALA A 1 100 ? 29.688 23.204 38.319 1.00 79.75 100 ALA A O 1
ATOM 825 N N . ALA A 1 101 ? 28.029 24.712 38.317 1.00 80.00 101 ALA A N 1
ATOM 826 C CA . ALA A 1 101 ? 28.786 25.741 39.028 1.00 80.00 101 ALA A CA 1
ATOM 827 C C . ALA A 1 101 ? 29.170 25.295 40.451 1.00 80.00 101 ALA A C 1
ATOM 829 O O . ALA A 1 101 ? 30.314 25.486 40.859 1.00 80.00 101 ALA A O 1
ATOM 830 N N . VAL A 1 102 ? 28.260 24.639 41.183 1.00 81.38 102 VAL A N 1
ATOM 831 C CA . VAL A 1 102 ? 28.559 24.062 42.506 1.00 81.38 102 VAL A CA 1
ATOM 832 C C . VAL A 1 102 ? 29.619 22.961 42.402 1.00 81.38 102 VAL A C 1
ATOM 834 O O . VAL A 1 102 ? 30.590 22.990 43.157 1.00 81.38 102 VAL A O 1
ATOM 837 N N . CYS A 1 103 ? 29.503 22.038 41.441 1.00 76.06 103 CYS A N 1
ATOM 838 C CA . CYS A 1 103 ? 30.516 21.004 41.207 1.00 76.06 103 CYS A CA 1
ATOM 839 C C . CYS A 1 103 ? 31.890 21.598 40.864 1.00 76.06 103 CYS A C 1
ATOM 841 O O . CYS A 1 103 ? 32.896 21.154 41.409 1.00 76.06 103 CYS A O 1
ATOM 843 N N . VAL A 1 104 ? 31.948 22.626 40.013 1.00 82.25 104 VAL A N 1
ATOM 844 C CA . VAL A 1 104 ? 33.201 23.311 39.660 1.00 82.25 104 VAL A CA 1
ATOM 845 C C . VAL A 1 104 ? 33.810 24.024 40.873 1.00 82.25 104 VAL A C 1
ATOM 847 O O . VAL A 1 104 ? 35.013 23.905 41.091 1.00 82.25 104 VAL A O 1
ATOM 850 N N . CYS A 1 105 ? 33.012 24.688 41.716 1.00 74.31 105 CYS A N 1
ATOM 851 C CA . CYS A 1 105 ? 33.501 25.276 42.968 1.00 74.31 105 CYS A CA 1
ATOM 852 C C . CYS A 1 105 ? 34.061 24.217 43.935 1.00 74.31 105 CYS A C 1
ATOM 854 O O . CYS A 1 105 ? 35.130 24.422 44.507 1.00 74.31 105 CYS A O 1
ATOM 856 N N . LEU A 1 106 ? 33.387 23.071 44.086 1.00 73.56 106 LEU A N 1
ATOM 857 C CA . LEU A 1 106 ? 33.874 21.957 44.910 1.00 73.56 106 LEU A CA 1
ATOM 858 C C . LEU A 1 106 ? 35.181 21.367 44.357 1.00 73.56 106 LEU A C 1
ATOM 860 O O . LEU A 1 106 ? 36.108 21.113 45.124 1.00 73.56 106 LEU A O 1
ATOM 864 N N . LEU A 1 107 ? 35.293 21.217 43.033 1.00 75.12 107 LEU A N 1
ATOM 865 C CA . LEU A 1 107 ? 36.518 20.764 42.371 1.00 75.12 107 LEU A CA 1
ATOM 866 C C . LEU A 1 107 ? 37.674 21.762 42.527 1.00 75.12 107 LEU A C 1
ATOM 868 O O . LEU A 1 107 ? 38.798 21.324 42.744 1.00 75.12 107 LEU A O 1
ATOM 872 N N . MET A 1 108 ? 37.422 23.078 42.477 1.00 70.88 108 MET A N 1
ATOM 873 C CA . MET A 1 108 ? 38.458 24.092 42.735 1.00 70.88 108 MET A CA 1
ATOM 874 C C . MET A 1 108 ? 38.951 24.078 44.187 1.00 70.88 108 MET A C 1
ATOM 876 O O . MET A 1 108 ? 40.140 24.263 44.434 1.00 70.88 108 MET A O 1
ATOM 880 N N . VAL A 1 109 ? 38.063 23.841 45.160 1.00 72.62 109 VAL A N 1
ATOM 881 C CA . VAL A 1 109 ? 38.468 23.669 46.566 1.00 72.62 109 VAL A CA 1
ATOM 882 C C . VAL A 1 109 ? 39.311 22.398 46.723 1.00 72.62 109 VAL A C 1
ATOM 884 O O . VAL A 1 109 ? 40.366 22.443 47.352 1.00 72.62 109 VAL A O 1
ATOM 887 N N . TYR A 1 110 ? 38.896 21.293 46.094 1.00 68.88 110 TYR A N 1
ATOM 888 C CA . TYR A 1 110 ? 39.609 20.014 46.136 1.00 68.88 110 TYR A CA 1
ATOM 889 C C . TYR A 1 110 ? 40.990 20.068 45.456 1.00 68.88 110 TYR A C 1
ATOM 891 O O . TYR A 1 110 ? 41.969 19.536 45.987 1.00 68.88 110 TYR A O 1
ATOM 899 N N . SER A 1 111 ? 41.113 20.758 44.316 1.00 65.00 111 SER A N 1
ATOM 900 C CA . SER A 1 111 ? 42.399 20.931 43.633 1.00 65.00 111 SER A CA 1
ATOM 901 C C . SER A 1 111 ? 43.347 21.854 44.403 1.00 65.00 111 SER A C 1
ATOM 903 O O . SER A 1 111 ? 44.537 21.552 44.482 1.00 65.00 111 SER A O 1
ATOM 905 N N . ASN A 1 112 ? 42.846 22.904 45.068 1.00 56.66 112 ASN A N 1
ATOM 906 C CA . ASN A 1 112 ? 43.673 23.739 45.948 1.00 56.66 112 ASN A CA 1
ATOM 907 C C . ASN A 1 112 ? 44.244 22.962 47.149 1.00 56.66 112 ASN A C 1
ATOM 909 O O . ASN A 1 112 ? 45.365 23.248 47.565 1.00 56.66 112 ASN A O 1
ATOM 913 N N . SER A 1 113 ? 43.533 21.957 47.680 1.00 54.53 113 SER A N 1
ATOM 914 C CA . SER A 1 113 ? 44.105 21.060 48.699 1.00 54.53 113 SER A CA 1
ATOM 915 C C . SER A 1 113 ? 45.199 20.123 48.166 1.00 54.53 113 SER A C 1
ATOM 917 O O . SER A 1 113 ? 46.068 19.738 48.940 1.00 54.53 113 SER A O 1
ATOM 919 N N . TYR A 1 114 ? 45.208 19.796 46.868 1.00 53.34 114 TYR A N 1
ATOM 920 C CA . TYR A 1 114 ? 46.241 18.949 46.249 1.00 53.34 114 TYR A CA 1
ATOM 921 C C . TYR A 1 114 ? 47.487 19.737 45.807 1.00 53.34 114 TYR A C 1
ATOM 923 O O . TYR A 1 114 ? 48.615 19.287 46.001 1.00 53.34 114 TYR A O 1
ATOM 931 N N . VAL A 1 115 ? 47.314 20.945 45.258 1.00 47.88 115 VAL A N 1
ATOM 932 C CA . VAL A 1 115 ? 48.424 21.748 44.698 1.00 47.88 115 VAL A CA 1
ATOM 933 C C . VAL A 1 115 ? 49.430 22.219 45.766 1.00 47.88 115 VAL A C 1
ATOM 935 O O . VAL A 1 115 ? 50.592 22.465 45.449 1.00 47.88 115 VAL A O 1
ATOM 938 N N . MET A 1 116 ? 49.041 22.253 47.046 1.00 42.25 116 MET A N 1
ATOM 939 C CA . MET A 1 116 ? 49.963 22.472 48.175 1.00 42.25 116 MET A CA 1
ATOM 940 C C . MET A 1 116 ? 50.927 21.299 48.446 1.00 42.25 116 MET A C 1
ATOM 942 O O . MET A 1 116 ? 51.864 21.468 49.224 1.00 42.25 116 MET A O 1
ATOM 946 N N . GLN A 1 117 ? 50.726 20.126 47.830 1.00 44.44 117 GLN A N 1
ATOM 947 C CA . GLN A 1 117 ? 51.477 18.904 48.145 1.00 44.44 117 GLN A CA 1
ATOM 948 C C . GLN A 1 117 ? 52.406 18.425 47.009 1.00 44.44 117 GLN A C 1
ATOM 950 O O . GLN A 1 117 ? 53.441 17.825 47.297 1.00 44.44 117 GLN A O 1
ATOM 955 N N . ASP A 1 118 ? 52.118 18.767 45.747 1.00 43.47 118 ASP A N 1
ATOM 956 C CA . ASP A 1 118 ? 52.939 18.375 44.581 1.00 43.47 118 ASP A CA 1
ATOM 957 C C . ASP A 1 118 ? 54.005 19.406 44.154 1.00 43.47 118 ASP A C 1
ATOM 959 O O . ASP A 1 118 ? 54.879 19.102 43.338 1.00 43.47 118 ASP A O 1
ATOM 963 N N . GLY A 1 119 ? 54.014 20.607 44.747 1.00 39.97 119 GLY A N 1
ATOM 964 C CA . GLY A 1 119 ? 54.966 21.689 44.433 1.00 39.97 119 GLY A CA 1
ATOM 965 C C . GLY A 1 119 ? 56.452 21.403 44.729 1.00 39.97 119 GLY A C 1
ATOM 966 O O . GLY A 1 119 ? 57.283 22.289 44.549 1.00 39.97 119 GLY A O 1
ATOM 967 N N . ILE A 1 120 ? 56.794 20.195 45.188 1.00 38.94 120 ILE A N 1
ATOM 968 C CA . ILE A 1 120 ? 58.149 19.780 45.588 1.00 38.94 120 ILE A CA 1
ATOM 969 C C . ILE A 1 120 ? 58.808 18.826 44.565 1.00 38.94 120 ILE A C 1
ATOM 971 O O . ILE A 1 120 ? 60.033 18.739 44.525 1.00 38.94 120 ILE A O 1
ATOM 975 N N . ASN A 1 121 ? 58.043 18.148 43.695 1.00 37.31 121 ASN A N 1
ATOM 976 C CA . ASN A 1 121 ? 58.545 16.978 42.947 1.00 37.31 121 ASN A CA 1
ATOM 977 C C . ASN A 1 121 ? 58.851 17.189 41.446 1.00 37.31 121 ASN A C 1
ATOM 979 O O . ASN A 1 121 ? 59.369 16.278 40.805 1.00 37.31 121 ASN A O 1
ATOM 983 N N . ALA A 1 122 ? 58.585 18.364 40.865 1.00 40.94 122 ALA A N 1
ATOM 984 C CA . ALA A 1 122 ? 58.713 18.608 39.416 1.00 40.94 122 ALA A CA 1
ATOM 985 C C . ALA A 1 122 ? 60.005 19.353 38.998 1.00 40.94 122 ALA A C 1
ATOM 987 O O . ALA A 1 122 ? 59.971 20.232 38.138 1.00 40.94 122 ALA A O 1
ATOM 988 N N . LEU A 1 123 ? 61.151 19.031 39.615 1.00 32.94 123 LEU A N 1
ATOM 989 C CA . LEU A 1 123 ? 62.419 19.767 39.438 1.00 32.94 123 LEU A CA 1
ATOM 990 C C . LEU A 1 123 ? 63.438 19.125 38.466 1.00 32.94 123 LEU A C 1
ATOM 992 O O . LEU A 1 123 ? 64.538 19.654 38.320 1.00 32.94 123 LEU A O 1
ATOM 996 N N . PHE A 1 124 ? 63.110 18.014 37.788 1.00 33.50 124 PHE A N 1
ATOM 997 C CA . PHE A 1 124 ? 64.052 17.304 36.903 1.00 33.50 124 PHE A CA 1
ATOM 998 C C . PHE A 1 124 ? 63.390 16.632 35.679 1.00 33.50 124 PHE A C 1
ATOM 1000 O O . PHE A 1 124 ? 62.500 15.806 35.855 1.00 33.50 124 PHE A O 1
ATOM 1007 N N . GLY A 1 125 ? 63.917 16.879 34.463 1.00 29.95 125 GLY A N 1
ATOM 1008 C CA . GLY A 1 125 ? 63.918 15.873 33.376 1.00 29.95 125 GLY A CA 1
ATOM 1009 C C . GLY A 1 125 ? 63.369 16.240 31.979 1.00 29.95 125 GLY A C 1
ATOM 1010 O O . GLY A 1 125 ? 62.230 15.923 31.663 1.00 29.95 125 GLY A O 1
ATOM 1011 N N . ASN A 1 126 ? 64.240 16.809 31.131 1.00 33.28 126 ASN A N 1
ATOM 1012 C CA . ASN A 1 126 ? 64.462 16.582 29.675 1.00 33.28 126 ASN A CA 1
ATOM 1013 C C . ASN A 1 126 ? 63.932 15.249 29.048 1.00 33.28 126 ASN A C 1
ATOM 1015 O O . ASN A 1 126 ? 63.752 14.274 29.767 1.00 33.28 126 ASN A O 1
ATOM 1019 N N . ASP A 1 127 ? 63.786 15.040 27.721 1.00 34.06 127 ASP A N 1
ATOM 1020 C CA . ASP A 1 127 ? 64.037 15.837 26.489 1.00 34.06 127 ASP A CA 1
ATOM 1021 C C . ASP A 1 127 ? 63.352 15.193 25.243 1.00 34.06 127 ASP A C 1
ATOM 1023 O O . ASP A 1 127 ? 63.089 13.995 25.242 1.00 34.06 127 ASP A O 1
ATOM 1027 N N . GLY A 1 128 ? 63.254 15.933 24.120 1.00 29.00 128 GLY A N 1
ATOM 1028 C CA . GLY A 1 128 ? 63.666 15.398 22.796 1.00 29.00 128 GLY A CA 1
ATOM 1029 C C . GLY A 1 128 ? 62.685 14.785 21.753 1.00 29.00 128 GLY A C 1
ATOM 1030 O O . GLY A 1 128 ? 62.571 13.571 21.682 1.00 29.00 128 GLY A O 1
ATOM 1031 N N . ARG A 1 129 ? 62.252 15.618 20.771 1.00 30.72 129 ARG A N 1
ATOM 1032 C CA . ARG A 1 129 ? 62.350 15.441 19.271 1.00 30.72 129 ARG A CA 1
ATOM 1033 C C . ARG A 1 129 ? 61.623 14.277 18.515 1.00 30.72 129 ARG A C 1
ATOM 1035 O O . ARG A 1 129 ? 61.439 13.217 19.079 1.00 30.72 129 ARG A O 1
ATOM 1042 N N . VAL A 1 130 ? 61.293 14.304 17.196 1.00 31.28 130 VAL A N 1
ATOM 1043 C CA . VAL A 1 130 ? 61.017 15.312 16.107 1.00 31.28 130 VAL A CA 1
ATOM 1044 C C . VAL A 1 130 ? 60.485 14.576 14.827 1.00 31.28 130 VAL A C 1
ATOM 1046 O O . VAL A 1 130 ? 60.747 13.386 14.688 1.00 31.28 130 VAL A O 1
ATOM 1049 N N . ALA A 1 131 ? 59.873 15.316 13.870 1.00 27.98 131 ALA A N 1
ATOM 1050 C CA . ALA A 1 131 ? 59.547 15.003 12.440 1.00 27.98 131 ALA A CA 1
ATOM 1051 C C . ALA A 1 131 ? 58.152 14.393 12.121 1.00 27.98 131 ALA A C 1
ATOM 1053 O O . ALA A 1 131 ? 57.665 13.566 12.876 1.00 27.98 131 ALA A O 1
ATOM 1054 N N . GLY A 1 132 ? 57.434 14.724 11.026 1.00 28.06 132 GLY A N 1
ATOM 1055 C CA . GLY A 1 132 ? 57.591 15.763 9.977 1.00 28.06 132 GLY A CA 1
ATOM 1056 C C . GLY A 1 132 ? 57.590 15.219 8.526 1.00 28.06 132 GLY A C 1
ATOM 1057 O O . GLY A 1 132 ? 58.437 14.381 8.256 1.00 28.06 132 GLY A O 1
ATOM 1058 N N . ILE A 1 133 ? 56.693 15.696 7.623 1.00 29.27 133 ILE A N 1
ATOM 1059 C CA . ILE A 1 133 ? 56.753 15.712 6.117 1.00 29.27 133 ILE A CA 1
ATOM 1060 C C . ILE A 1 133 ? 55.407 16.206 5.491 1.00 29.27 133 ILE A C 1
ATOM 1062 O O . ILE A 1 133 ? 54.385 16.238 6.173 1.00 29.27 133 ILE A O 1
ATOM 1066 N N . THR A 1 134 ? 55.417 16.638 4.215 1.00 30.92 134 THR A N 1
ATOM 1067 C CA . THR A 1 134 ? 54.312 17.241 3.407 1.00 30.92 134 THR A CA 1
ATOM 1068 C C . THR A 1 134 ? 54.003 16.391 2.125 1.00 30.92 134 THR A C 1
ATOM 1070 O O . THR A 1 134 ? 54.516 15.282 2.043 1.00 30.92 134 THR A O 1
ATOM 1073 N N . CYS A 1 135 ? 53.197 16.728 1.089 1.00 25.70 135 CYS A N 1
ATOM 1074 C CA . CYS A 1 135 ? 52.549 17.978 0.632 1.00 25.70 135 CYS A CA 1
ATOM 1075 C C . CYS A 1 135 ? 51.429 17.768 -0.441 1.00 25.70 135 CYS A C 1
ATOM 1077 O O . CYS A 1 135 ? 51.468 16.788 -1.178 1.00 25.70 135 CYS A O 1
ATOM 1079 N N . SER A 1 136 ? 50.582 18.796 -0.651 1.00 30.16 136 SER A N 1
ATOM 1080 C CA . SER A 1 136 ? 49.886 19.204 -1.913 1.00 30.16 136 SER A CA 1
ATOM 1081 C C . SER A 1 136 ? 48.810 18.330 -2.616 1.00 30.16 136 SER A C 1
ATOM 1083 O O . SER A 1 136 ? 48.773 17.111 -2.515 1.00 30.16 136 SER A O 1
ATOM 1085 N N . THR A 1 137 ? 47.927 19.017 -3.364 1.00 37.88 137 THR A N 1
ATOM 1086 C CA . THR A 1 137 ? 46.711 18.541 -4.071 1.00 37.88 137 THR A CA 1
ATOM 1087 C C . THR A 1 137 ? 46.764 18.767 -5.598 1.00 37.88 137 THR A C 1
ATOM 1089 O O . THR A 1 137 ? 47.640 19.488 -6.078 1.00 37.88 137 THR A O 1
ATOM 1092 N N . PRO A 1 138 ? 45.792 18.223 -6.366 1.00 33.19 138 PRO A N 1
ATOM 1093 C CA . PRO A 1 138 ? 45.265 18.931 -7.547 1.00 33.19 138 PRO A CA 1
ATOM 1094 C C . PRO A 1 138 ? 43.726 18.854 -7.733 1.00 33.19 138 PRO A C 1
ATOM 1096 O O . PRO A 1 138 ? 43.047 17.994 -7.175 1.00 33.19 138 PRO A O 1
ATOM 1099 N N . THR A 1 139 ? 43.182 19.754 -8.562 1.00 30.06 139 THR A N 1
ATOM 1100 C CA . THR A 1 139 ? 41.764 19.862 -8.987 1.00 30.06 139 THR A CA 1
ATOM 1101 C C . THR A 1 139 ? 41.533 19.359 -10.427 1.00 30.06 139 THR A C 1
ATOM 1103 O O . THR A 1 139 ? 42.459 19.429 -11.234 1.00 30.06 139 THR A O 1
ATOM 1106 N N . PRO A 1 140 ? 40.307 18.927 -10.799 1.00 34.91 140 PRO A N 1
ATOM 1107 C CA . PRO A 1 140 ? 39.941 18.591 -12.180 1.00 34.91 140 PRO A CA 1
ATOM 1108 C C . PRO A 1 140 ? 39.075 19.664 -12.877 1.00 34.91 140 PRO A C 1
ATOM 1110 O O . PRO A 1 140 ? 38.362 20.433 -12.230 1.00 34.91 140 PRO A O 1
ATOM 1113 N N . SER A 1 141 ? 39.076 19.651 -14.213 1.00 30.78 141 SER A N 1
ATOM 1114 C CA . SER A 1 141 ? 38.136 20.361 -15.097 1.00 30.78 141 SER A CA 1
ATOM 1115 C C . SER A 1 141 ? 37.280 19.360 -15.894 1.00 30.78 141 SER A C 1
ATOM 1117 O O . SER A 1 141 ? 37.678 18.211 -16.077 1.00 30.78 141 SER A O 1
ATOM 1119 N N . VAL A 1 142 ? 36.090 19.777 -16.345 1.00 29.84 142 VAL A N 1
ATOM 1120 C CA . VAL A 1 142 ? 35.108 18.918 -17.039 1.00 29.84 142 VAL A CA 1
ATOM 1121 C C . VAL A 1 142 ? 34.628 19.585 -18.329 1.00 29.84 142 VAL A C 1
ATOM 1123 O O . VAL A 1 142 ? 34.214 20.743 -18.306 1.00 29.84 142 VAL A O 1
ATOM 1126 N N . GLU A 1 143 ? 34.640 18.839 -19.435 1.00 29.84 143 GLU A N 1
ATOM 1127 C CA . GLU A 1 143 ? 34.006 19.216 -20.706 1.00 29.84 143 GLU A CA 1
ATOM 1128 C C . GLU A 1 143 ? 32.557 18.706 -20.786 1.00 29.84 143 GLU A C 1
ATOM 1130 O O . GLU A 1 143 ? 32.211 17.666 -20.222 1.00 29.84 143 GLU A O 1
ATOM 1135 N N . ILE A 1 144 ? 31.703 19.426 -21.519 1.00 29.44 144 ILE A N 1
ATOM 1136 C CA . ILE A 1 144 ? 30.286 19.090 -21.716 1.00 29.44 144 ILE A CA 1
ATOM 1137 C C . ILE A 1 144 ? 30.063 18.737 -23.188 1.00 29.44 144 ILE A C 1
ATOM 1139 O O . ILE A 1 144 ? 30.231 19.593 -24.054 1.00 29.44 144 ILE A O 1
ATOM 1143 N N . ASN A 1 145 ? 29.622 17.507 -23.466 1.00 30.14 145 ASN A N 1
ATOM 1144 C CA . ASN A 1 145 ? 29.178 17.093 -24.800 1.00 30.14 145 ASN A CA 1
ATOM 1145 C C . ASN A 1 145 ? 27.647 17.107 -24.928 1.00 30.14 145 ASN A C 1
ATOM 1147 O O . ASN A 1 145 ? 26.912 16.848 -23.973 1.00 30.14 145 ASN A O 1
ATOM 1151 N N . SER A 1 146 ? 27.175 17.444 -26.127 1.00 31.56 146 SER A N 1
ATOM 1152 C CA . SER A 1 146 ? 25.772 17.716 -26.444 1.00 31.56 146 SER A CA 1
ATOM 1153 C C . SER A 1 146 ? 24.917 16.450 -26.580 1.00 31.56 146 SER A C 1
ATOM 1155 O O . SER A 1 146 ? 25.319 15.453 -27.179 1.00 31.56 146 SER A O 1
ATOM 1157 N N . VAL A 1 147 ? 23.690 16.505 -26.053 1.00 31.31 147 VAL A N 1
ATOM 1158 C CA . VAL A 1 147 ? 22.712 15.409 -26.132 1.00 31.31 147 VAL A CA 1
ATOM 1159 C C . VAL A 1 147 ? 21.830 15.581 -27.370 1.00 31.31 147 VAL A C 1
ATOM 1161 O O . VAL A 1 147 ? 21.212 16.627 -27.555 1.00 31.31 147 VAL A O 1
ATOM 1164 N N . LYS A 1 148 ? 21.735 14.531 -28.194 1.00 33.16 148 LYS A N 1
ATOM 1165 C CA . LYS A 1 148 ? 20.674 14.374 -29.200 1.00 33.16 148 LYS A CA 1
ATOM 1166 C C . LYS A 1 148 ? 19.456 13.717 -28.551 1.00 33.16 148 LYS A C 1
ATOM 1168 O O . LYS A 1 148 ? 19.609 12.756 -27.799 1.00 33.16 148 LYS A O 1
ATOM 1173 N N . THR A 1 149 ? 18.263 14.208 -28.863 1.00 35.31 149 THR A N 1
ATOM 1174 C CA . THR A 1 149 ? 16.994 13.591 -28.460 1.00 35.31 149 THR A CA 1
ATOM 1175 C C . THR A 1 149 ? 16.788 12.251 -29.177 1.00 35.31 149 THR A C 1
ATOM 1177 O O . THR A 1 149 ? 17.146 12.103 -30.346 1.00 35.31 149 THR A O 1
ATOM 1180 N N . LYS A 1 150 ? 16.234 11.263 -28.464 1.00 40.97 150 LYS A N 1
ATOM 1181 C CA . LYS A 1 150 ? 15.885 9.932 -28.989 1.00 40.97 150 LYS A CA 1
ATOM 1182 C C . LYS A 1 150 ? 14.367 9.812 -29.136 1.00 40.97 150 LYS A C 1
ATOM 1184 O O . LYS A 1 150 ? 13.637 10.233 -28.239 1.00 40.97 150 LYS A O 1
ATOM 1189 N N . ASP A 1 151 ? 13.924 9.180 -30.219 1.00 38.41 151 ASP A N 1
ATOM 1190 C CA . ASP A 1 151 ? 12.554 8.684 -30.367 1.00 38.41 151 ASP A CA 1
ATOM 1191 C C . ASP A 1 151 ? 12.182 7.674 -29.268 1.00 38.41 151 ASP A C 1
ATOM 1193 O O . ASP A 1 151 ? 13.046 7.080 -28.614 1.00 38.41 151 ASP A O 1
ATOM 1197 N N . LYS A 1 152 ? 10.873 7.474 -29.068 1.00 41.72 152 LYS A N 1
ATOM 1198 C CA . LYS A 1 152 ? 10.323 6.508 -28.105 1.00 41.72 152 LYS A CA 1
ATOM 1199 C C . LYS A 1 152 ? 10.628 5.068 -28.545 1.00 41.72 152 LYS A C 1
ATOM 1201 O O . LYS A 1 152 ? 9.848 4.463 -29.274 1.00 41.72 152 LYS A O 1
ATOM 1206 N N . ASP A 1 153 ? 11.742 4.524 -28.061 1.00 43.41 153 ASP A N 1
ATOM 1207 C CA . ASP A 1 153 ? 12.096 3.100 -28.152 1.00 43.41 153 ASP A CA 1
ATOM 1208 C C . ASP A 1 153 ? 10.998 2.251 -27.469 1.00 43.41 153 ASP A C 1
ATOM 1210 O O . ASP A 1 153 ? 10.851 2.280 -26.242 1.00 43.41 153 ASP A O 1
ATOM 1214 N N . ILE A 1 154 ? 10.194 1.514 -28.247 1.00 56.94 154 ILE A N 1
ATOM 1215 C CA . ILE A 1 154 ? 9.169 0.605 -27.708 1.00 56.94 154 ILE A CA 1
ATOM 1216 C C . ILE A 1 154 ? 9.867 -0.671 -27.237 1.00 56.94 154 ILE A C 1
ATOM 1218 O O . ILE A 1 154 ? 10.074 -1.613 -28.001 1.00 56.94 154 ILE A O 1
ATOM 1222 N N . ARG A 1 155 ? 10.242 -0.698 -25.957 1.00 80.75 155 ARG A N 1
ATOM 1223 C CA . ARG A 1 155 ? 10.834 -1.881 -25.333 1.00 80.75 155 ARG A CA 1
ATOM 1224 C C . ARG A 1 155 ? 9.780 -2.982 -25.142 1.00 80.75 155 ARG A C 1
ATOM 1226 O O . ARG A 1 155 ? 8.735 -2.752 -24.532 1.00 80.75 155 ARG A O 1
ATOM 1233 N N . ILE A 1 156 ? 10.095 -4.188 -25.613 1.00 86.56 156 ILE A N 1
ATOM 1234 C CA . ILE A 1 156 ? 9.330 -5.419 -25.357 1.00 86.56 156 ILE A CA 1
ATOM 1235 C C . ILE A 1 156 ? 9.601 -5.883 -23.906 1.00 86.56 156 ILE A C 1
ATOM 1237 O O . ILE A 1 156 ? 10.750 -5.769 -23.469 1.00 86.56 156 ILE A O 1
ATOM 1241 N N . PRO A 1 157 ? 8.598 -6.364 -23.142 1.00 92.44 157 PRO A N 1
ATOM 1242 C CA . PRO A 1 157 ? 8.824 -6.957 -21.821 1.00 92.44 157 PRO A CA 1
ATOM 1243 C C . PRO A 1 157 ? 9.774 -8.160 -21.878 1.00 92.44 157 PRO A C 1
ATOM 1245 O O . PRO A 1 157 ? 9.718 -8.954 -22.815 1.00 92.44 157 PRO A O 1
ATOM 1248 N N . ASP A 1 158 ? 10.596 -8.338 -20.846 1.00 93.25 158 ASP A N 1
ATOM 1249 C CA . ASP A 1 158 ? 11.429 -9.537 -20.674 1.00 93.25 158 ASP A CA 1
ATOM 1250 C C . ASP A 1 158 ? 10.591 -10.748 -20.221 1.00 93.25 158 ASP A C 1
ATOM 1252 O O . ASP A 1 158 ? 10.967 -11.897 -20.454 1.00 93.25 158 ASP A O 1
ATOM 1256 N N . LYS A 1 159 ? 9.438 -10.484 -19.591 1.00 94.44 159 LYS A N 1
ATOM 1257 C CA . LYS A 1 159 ? 8.380 -11.449 -19.266 1.00 94.44 159 LYS A CA 1
ATOM 1258 C C . LYS A 1 159 ? 7.029 -10.730 -19.310 1.00 94.44 159 LYS A C 1
ATOM 1260 O O . LYS A 1 159 ? 6.910 -9.603 -18.834 1.00 94.44 159 LYS A O 1
ATOM 1265 N N . GLU A 1 160 ? 6.004 -11.377 -19.850 1.00 96.56 160 GLU A N 1
ATOM 1266 C CA . GLU A 1 160 ? 4.613 -10.916 -19.780 1.00 96.56 160 GLU A CA 1
ATOM 1267 C C . GLU A 1 160 ? 3.715 -12.094 -19.377 1.00 96.56 160 GLU A C 1
ATOM 1269 O O . GLU A 1 160 ? 3.923 -13.221 -19.831 1.00 96.56 160 GLU A O 1
ATOM 1274 N N . THR A 1 161 ? 2.751 -11.834 -18.496 1.00 97.31 161 THR A N 1
ATOM 1275 C CA . THR A 1 161 ? 1.791 -12.816 -17.963 1.00 97.31 161 THR A CA 1
ATOM 1276 C C . THR A 1 161 ? 0.355 -12.304 -18.139 1.00 97.31 161 THR A C 1
ATOM 1278 O O . THR A 1 161 ? 0.115 -11.466 -19.015 1.00 97.31 161 THR A O 1
ATOM 1281 N N . GLN A 1 162 ? -0.624 -12.800 -17.374 1.00 97.06 162 GLN A N 1
ATOM 1282 C CA . GLN A 1 162 ? -2.000 -12.310 -17.454 1.00 97.06 162 GLN A CA 1
ATOM 1283 C C . GLN A 1 162 ? -2.088 -10.874 -16.928 1.00 97.06 162 GLN A C 1
ATOM 1285 O O . GLN A 1 162 ? -2.584 -10.005 -17.645 1.00 97.06 162 GLN A O 1
ATOM 1290 N N . HIS A 1 163 ? -1.526 -10.609 -15.748 1.00 98.12 163 HIS A N 1
ATOM 1291 C CA . HIS A 1 163 ? -1.653 -9.323 -15.060 1.00 98.12 163 HIS A CA 1
ATOM 1292 C C . HIS A 1 163 ? -0.372 -8.474 -15.073 1.00 98.12 163 HIS A C 1
ATOM 1294 O O . HIS A 1 163 ? -0.444 -7.289 -14.759 1.00 98.12 163 HIS A O 1
ATOM 1300 N N . PHE A 1 164 ? 0.782 -9.010 -15.502 1.00 98.00 164 PHE A N 1
ATOM 1301 C CA . PHE A 1 164 ? 2.075 -8.314 -15.392 1.00 98.00 164 PHE A CA 1
ATOM 1302 C C . PHE A 1 164 ? 2.840 -8.149 -16.711 1.00 98.00 164 PHE A C 1
ATOM 1304 O O . PHE A 1 164 ? 2.811 -9.007 -17.595 1.00 98.00 164 PHE A O 1
ATOM 1311 N N . LYS A 1 165 ? 3.598 -7.047 -16.806 1.00 97.19 165 LYS A N 1
ATOM 1312 C CA . LYS A 1 165 ? 4.650 -6.795 -17.808 1.00 97.19 165 LYS A CA 1
ATOM 1313 C C . LYS A 1 165 ? 5.953 -6.452 -17.098 1.00 97.19 165 LYS A C 1
ATOM 1315 O O . LYS A 1 165 ? 6.045 -5.403 -16.468 1.00 97.19 165 LYS A O 1
ATOM 1320 N N . ILE A 1 166 ? 6.960 -7.312 -17.200 1.00 95.50 166 ILE A N 1
ATOM 1321 C CA . ILE A 1 166 ? 8.199 -7.208 -16.424 1.00 95.50 166 ILE A CA 1
ATOM 1322 C C . ILE A 1 166 ? 9.364 -6.790 -17.319 1.00 95.50 166 ILE A C 1
ATOM 1324 O O . ILE A 1 166 ? 9.583 -7.361 -18.387 1.00 95.50 166 ILE A O 1
ATOM 1328 N N . TYR A 1 167 ? 10.126 -5.806 -16.847 1.00 93.44 167 TYR A N 1
ATOM 1329 C CA . TYR A 1 167 ? 11.297 -5.245 -17.508 1.00 93.44 167 TYR A CA 1
ATOM 1330 C C . TYR A 1 167 ? 12.506 -5.262 -16.562 1.00 93.44 167 TYR A C 1
ATOM 1332 O O . TYR A 1 167 ? 12.442 -4.706 -15.466 1.00 93.44 167 TYR A O 1
ATOM 1340 N N . ARG A 1 168 ? 13.629 -5.842 -16.994 1.00 89.31 168 ARG A N 1
ATOM 1341 C CA . ARG A 1 168 ? 14.901 -5.891 -16.248 1.00 89.31 168 ARG A CA 1
ATOM 1342 C C . ARG A 1 168 ? 15.906 -4.839 -16.717 1.00 89.31 168 ARG A C 1
ATOM 1344 O O . ARG A 1 168 ? 15.844 -4.362 -17.848 1.00 89.31 168 ARG A O 1
ATOM 1351 N N . ALA A 1 169 ? 16.885 -4.495 -15.891 1.00 81.62 169 ALA A N 1
ATOM 1352 C CA . ALA A 1 169 ? 18.130 -3.905 -16.383 1.00 81.62 169 ALA A CA 1
ATOM 1353 C C . ALA A 1 169 ? 19.003 -5.002 -17.024 1.00 81.62 169 ALA A C 1
ATOM 1355 O O . ALA A 1 169 ? 18.991 -6.132 -16.553 1.00 81.62 169 ALA A O 1
ATOM 1356 N N . ASP A 1 170 ? 19.801 -4.679 -18.045 1.00 67.06 170 ASP A N 1
ATOM 1357 C CA . ASP A 1 170 ? 20.587 -5.674 -18.811 1.00 67.06 170 ASP A CA 1
ATOM 1358 C C . ASP A 1 170 ? 21.602 -6.480 -17.966 1.00 67.06 170 ASP A C 1
ATOM 1360 O O . ASP A 1 170 ? 22.094 -7.517 -18.402 1.00 67.06 170 ASP A O 1
ATOM 1364 N N . ALA A 1 171 ? 21.931 -5.993 -16.765 1.00 63.94 171 ALA A N 1
ATOM 1365 C CA . ALA A 1 171 ? 22.828 -6.634 -15.801 1.00 63.94 171 ALA A CA 1
ATOM 1366 C C 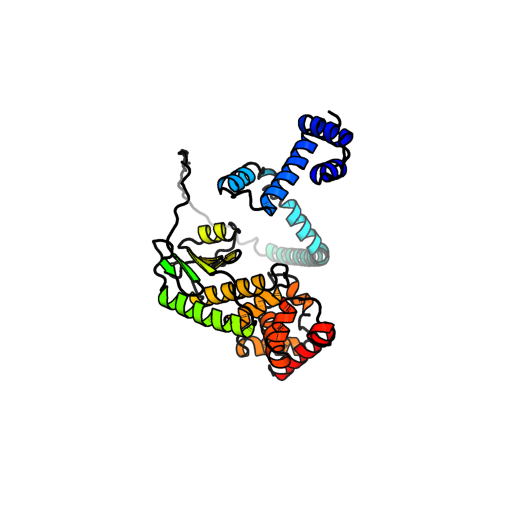. ALA A 1 171 ? 22.097 -7.424 -14.692 1.00 63.94 171 ALA A C 1
ATOM 1368 O O . ALA A 1 171 ? 22.748 -7.936 -13.784 1.00 63.94 171 ALA A O 1
ATOM 1369 N N . ASP A 1 172 ? 20.764 -7.483 -14.718 1.00 71.56 172 ASP A N 1
ATOM 1370 C CA . ASP A 1 172 ? 19.955 -8.137 -13.690 1.00 71.56 172 ASP A CA 1
ATOM 1371 C C . ASP A 1 172 ? 19.769 -9.639 -13.960 1.00 71.56 172 ASP A C 1
ATOM 1373 O O . ASP A 1 172 ? 19.381 -10.053 -15.053 1.00 71.56 172 ASP A O 1
ATOM 1377 N N . THR A 1 173 ? 19.998 -10.456 -12.931 1.00 67.19 173 THR A N 1
ATOM 1378 C CA . THR A 1 173 ? 19.888 -11.921 -12.991 1.00 67.19 173 THR A CA 1
ATOM 1379 C C . THR A 1 173 ? 18.674 -12.467 -12.234 1.00 67.19 173 THR A C 1
ATOM 1381 O O . THR A 1 173 ? 18.688 -13.637 -11.858 1.00 67.19 173 THR A O 1
ATOM 1384 N N . SER A 1 174 ? 17.645 -11.651 -11.965 1.00 75.12 174 SER A N 1
ATOM 1385 C CA . SER A 1 174 ? 16.456 -12.097 -11.220 1.00 75.12 174 SER A CA 1
ATOM 1386 C C . SER A 1 174 ? 15.749 -13.241 -11.936 1.00 75.12 174 SER A C 1
ATOM 1388 O O . SER A 1 174 ? 15.580 -13.197 -13.161 1.00 75.12 174 SER A O 1
ATOM 1390 N N . ASP A 1 175 ? 15.275 -14.222 -11.170 1.00 83.81 175 ASP A N 1
ATOM 1391 C CA . ASP A 1 175 ? 14.382 -15.260 -11.673 1.00 83.81 175 ASP A CA 1
ATOM 1392 C C . ASP A 1 175 ? 12.993 -14.655 -11.936 1.00 83.81 175 ASP A C 1
ATOM 1394 O O . ASP A 1 175 ? 12.198 -14.418 -11.023 1.00 83.81 175 ASP A O 1
ATOM 1398 N N . LEU A 1 176 ? 12.718 -14.356 -13.209 1.00 89.62 176 LEU A N 1
ATOM 1399 C CA . LEU A 1 176 ? 11.432 -13.800 -13.623 1.00 89.62 176 LEU A CA 1
ATOM 1400 C C . LEU A 1 176 ? 10.305 -14.830 -13.608 1.00 89.62 176 LEU A C 1
ATOM 1402 O O . LEU A 1 176 ? 9.144 -14.426 -13.557 1.00 89.62 176 LEU A O 1
ATOM 1406 N N . ASP A 1 177 ? 10.606 -16.126 -13.666 1.00 90.38 177 ASP A N 1
ATOM 1407 C CA . ASP A 1 177 ? 9.579 -17.161 -13.590 1.00 90.38 177 ASP A CA 1
ATOM 1408 C C . ASP A 1 177 ? 9.096 -17.292 -12.142 1.00 90.38 177 ASP A C 1
ATOM 1410 O O . ASP A 1 177 ? 7.890 -17.243 -11.909 1.00 90.38 177 ASP A O 1
ATOM 1414 N N . ALA A 1 178 ? 10.017 -17.313 -11.171 1.00 88.94 178 ALA A N 1
ATOM 1415 C CA . ALA A 1 178 ? 9.682 -17.272 -9.748 1.00 88.94 178 ALA A CA 1
ATOM 1416 C C . ALA A 1 178 ? 8.932 -15.984 -9.357 1.00 88.94 178 ALA A C 1
ATOM 1418 O O . ALA A 1 178 ? 7.858 -16.068 -8.758 1.00 88.94 178 ALA A O 1
ATOM 1419 N N . LEU A 1 179 ? 9.443 -14.804 -9.744 1.00 90.38 179 LEU A N 1
ATOM 1420 C CA . LEU A 1 179 ? 8.785 -13.523 -9.451 1.00 90.38 179 LEU A CA 1
ATOM 1421 C C . LEU A 1 179 ? 7.381 -13.458 -10.069 1.00 90.38 179 LEU A C 1
ATOM 1423 O O . LEU A 1 179 ? 6.423 -13.100 -9.390 1.00 90.38 179 LEU A O 1
ATOM 1427 N N . SER A 1 180 ? 7.242 -13.793 -11.357 1.00 94.00 180 SER A N 1
ATOM 1428 C CA . SER A 1 180 ? 5.943 -13.681 -12.033 1.00 94.00 180 SER A CA 1
ATOM 1429 C C . SER A 1 180 ? 4.920 -14.698 -11.526 1.00 94.00 180 SER A C 1
ATOM 1431 O O . SER A 1 180 ? 3.748 -14.353 -11.422 1.00 94.00 180 SER A O 1
ATOM 1433 N N . ALA A 1 181 ? 5.341 -15.908 -11.143 1.00 93.88 181 ALA A N 1
ATOM 1434 C CA . ALA A 1 181 ? 4.457 -16.881 -10.506 1.00 93.88 181 ALA A CA 1
ATOM 1435 C C . ALA A 1 181 ? 3.982 -16.416 -9.117 1.00 93.88 181 ALA A C 1
ATOM 1437 O O . ALA A 1 181 ? 2.801 -16.562 -8.805 1.00 93.88 181 ALA A O 1
ATOM 1438 N N . ALA A 1 182 ? 4.870 -15.821 -8.310 1.00 91.94 182 ALA A N 1
ATOM 1439 C CA . ALA A 1 182 ? 4.510 -15.257 -7.010 1.00 91.94 182 ALA A CA 1
ATOM 1440 C C . ALA A 1 182 ? 3.519 -14.088 -7.156 1.00 91.94 182 ALA A C 1
ATOM 1442 O O . ALA A 1 182 ? 2.463 -14.099 -6.525 1.00 91.94 182 ALA A O 1
ATOM 1443 N N . LEU A 1 183 ? 3.814 -13.129 -8.041 1.00 94.94 183 LEU A N 1
ATOM 1444 C CA . LEU A 1 183 ? 2.948 -11.974 -8.304 1.00 94.94 183 LEU A CA 1
ATOM 1445 C C . LEU A 1 183 ? 1.569 -12.375 -8.850 1.00 94.94 183 LEU A C 1
ATOM 1447 O O . LEU A 1 183 ? 0.570 -11.810 -8.425 1.00 94.94 183 LEU A O 1
ATOM 1451 N N . GLU A 1 184 ? 1.482 -13.360 -9.750 1.00 97.06 184 GLU A N 1
ATOM 1452 C CA . GLU A 1 184 ? 0.192 -13.884 -10.227 1.00 97.06 184 GLU A CA 1
ATOM 1453 C C . GLU A 1 184 ? -0.590 -14.597 -9.113 1.00 97.06 184 GLU A C 1
ATOM 1455 O O . GLU A 1 184 ? -1.803 -14.433 -9.012 1.00 97.06 184 GLU A O 1
ATOM 1460 N N . GLY A 1 185 ? 0.080 -15.351 -8.236 1.00 94.62 185 GLY A N 1
ATOM 1461 C CA . GLY A 1 185 ? -0.562 -15.958 -7.066 1.00 94.62 185 GLY A CA 1
ATOM 1462 C C . GLY A 1 185 ? -1.171 -14.909 -6.130 1.00 94.62 185 GLY A C 1
ATOM 1463 O O . GLY A 1 185 ? -2.346 -15.008 -5.774 1.00 94.62 185 GLY A O 1
ATOM 1464 N N . TYR A 1 186 ? -0.396 -13.876 -5.793 1.00 94.00 186 TYR A N 1
ATOM 1465 C CA . TYR A 1 186 ? -0.842 -12.801 -4.906 1.00 94.00 186 TYR A CA 1
ATOM 1466 C C . TYR A 1 186 ? -1.850 -11.847 -5.540 1.00 94.00 186 TYR A C 1
ATOM 1468 O O . TYR A 1 186 ? -2.760 -11.421 -4.842 1.00 94.00 186 TYR A O 1
ATOM 1476 N N . TYR A 1 187 ? -1.775 -11.581 -6.848 1.00 96.44 187 TYR A N 1
ATOM 1477 C CA . TYR A 1 187 ? -2.824 -10.844 -7.558 1.00 96.44 187 TYR A CA 1
ATOM 1478 C C . TYR A 1 187 ? -4.184 -11.517 -7.352 1.00 96.44 187 TYR A C 1
ATOM 1480 O O . TYR A 1 187 ? -5.127 -10.878 -6.907 1.00 96.44 187 TYR A O 1
ATOM 1488 N N . ASN A 1 188 ? -4.272 -12.830 -7.596 1.00 95.25 188 ASN A N 1
ATOM 1489 C CA . ASN A 1 188 ? -5.529 -13.564 -7.427 1.00 95.25 188 ASN A CA 1
ATOM 1490 C C . ASN A 1 188 ? -6.001 -13.599 -5.960 1.00 95.25 188 ASN A C 1
ATOM 1492 O O . ASN A 1 188 ? -7.207 -13.562 -5.720 1.00 95.25 188 ASN A O 1
ATOM 1496 N N . LYS A 1 189 ? -5.074 -13.651 -4.987 1.00 92.88 189 LYS A N 1
ATOM 1497 C CA . LYS A 1 189 ? -5.395 -13.542 -3.553 1.00 92.88 189 LYS A CA 1
ATOM 1498 C C . LYS A 1 189 ? -5.988 -12.165 -3.232 1.00 92.88 189 LYS A C 1
ATOM 1500 O O . LYS A 1 189 ? -7.141 -12.097 -2.827 1.00 92.88 189 LYS A O 1
ATOM 1505 N N . ILE A 1 190 ? -5.245 -11.086 -3.482 1.00 92.25 190 ILE A N 1
ATOM 1506 C CA . ILE A 1 190 ? -5.657 -9.713 -3.153 1.00 92.25 190 ILE A CA 1
ATOM 1507 C C . ILE A 1 190 ? -6.941 -9.335 -3.914 1.00 92.25 190 ILE A C 1
ATOM 1509 O O . ILE A 1 190 ? -7.837 -8.736 -3.327 1.00 92.25 190 ILE A O 1
ATOM 1513 N N . SER A 1 191 ? -7.093 -9.742 -5.184 1.00 94.19 191 SER A N 1
ATOM 1514 C CA . SER A 1 191 ? -8.333 -9.539 -5.954 1.00 94.19 191 SER A CA 1
ATOM 1515 C C . SER A 1 191 ? -9.547 -10.197 -5.298 1.00 94.19 191 SER A C 1
ATOM 1517 O O . SER A 1 191 ? -10.631 -9.615 -5.289 1.00 94.19 191 SER A O 1
ATOM 1519 N N . SER A 1 192 ? -9.377 -11.407 -4.754 1.00 92.12 192 SER A N 1
ATOM 1520 C CA . SER A 1 192 ? -10.424 -12.125 -4.020 1.00 92.12 192 SER A CA 1
ATOM 1521 C C . SER A 1 192 ? -10.717 -11.455 -2.676 1.00 92.12 192 SER A C 1
ATOM 1523 O O . SER A 1 192 ? -11.876 -11.206 -2.352 1.00 92.12 192 SER A O 1
ATOM 1525 N N . ASP A 1 193 ? -9.672 -11.126 -1.918 1.00 89.94 193 ASP A N 1
ATOM 1526 C CA . ASP A 1 193 ? -9.781 -10.607 -0.552 1.00 89.94 193 ASP A CA 1
ATOM 1527 C C . ASP A 1 193 ? -10.258 -9.145 -0.510 1.00 89.94 193 ASP A C 1
ATOM 1529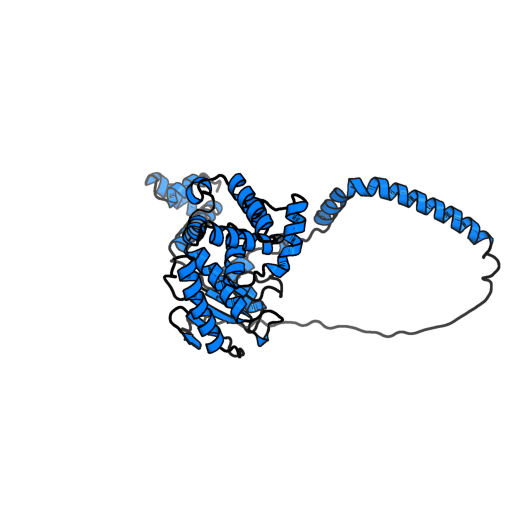 O O . ASP A 1 193 ? -10.879 -8.734 0.465 1.00 89.94 193 ASP A O 1
ATOM 1533 N N . MET A 1 194 ? -10.061 -8.379 -1.587 1.00 89.69 194 MET A N 1
ATOM 1534 C CA . MET A 1 194 ? -10.590 -7.017 -1.756 1.00 89.69 194 MET A CA 1
ATOM 1535 C C . MET A 1 194 ? -11.783 -6.933 -2.721 1.00 89.69 194 MET A C 1
ATOM 1537 O O . MET A 1 194 ? -12.294 -5.837 -2.957 1.00 89.69 194 MET A O 1
ATOM 1541 N N . ASN A 1 195 ? -12.225 -8.059 -3.301 1.00 91.44 195 ASN A N 1
ATOM 1542 C C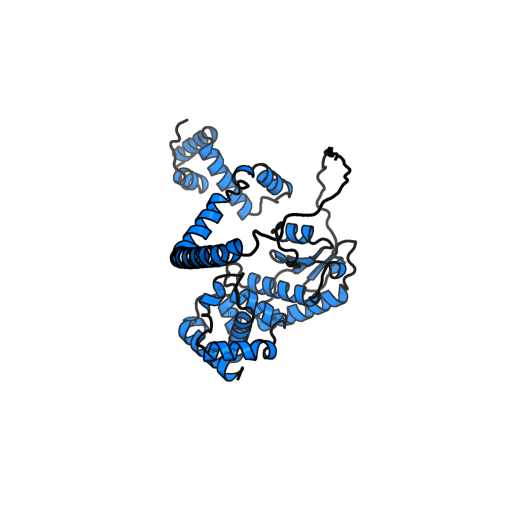A . ASN A 1 195 ? -13.288 -8.132 -4.315 1.00 91.44 195 ASN A CA 1
ATOM 1543 C C . ASN A 1 195 ? -13.119 -7.050 -5.411 1.00 91.44 195 ASN A C 1
ATOM 1545 O O . ASN A 1 195 ? -14.021 -6.239 -5.668 1.00 91.44 195 ASN A O 1
ATOM 1549 N N . HIS A 1 196 ? -11.907 -6.965 -5.976 1.00 93.19 196 HIS A N 1
ATOM 1550 C CA . HIS A 1 196 ? -11.478 -5.891 -6.881 1.00 93.19 196 HIS A CA 1
ATOM 1551 C C . HIS A 1 196 ? -10.366 -6.335 -7.840 1.00 93.19 196 HIS A C 1
ATOM 1553 O O . HIS A 1 196 ? -9.284 -6.709 -7.401 1.00 93.19 196 HIS A O 1
ATOM 1559 N N . ASP A 1 197 ? -10.600 -6.211 -9.147 1.00 95.56 197 ASP A N 1
ATOM 1560 C CA . ASP A 1 197 ? -9.611 -6.495 -10.193 1.00 95.56 197 ASP A CA 1
ATOM 1561 C C . ASP A 1 197 ? -9.076 -5.209 -10.837 1.00 95.56 197 ASP A C 1
ATOM 1563 O O . ASP A 1 197 ? -9.837 -4.293 -11.159 1.00 95.56 197 ASP A O 1
ATOM 1567 N N . LEU A 1 198 ? -7.772 -5.174 -11.128 1.00 95.00 198 LEU A N 1
ATOM 1568 C CA . LEU A 1 198 ? -7.160 -4.076 -11.875 1.00 95.00 198 LEU A CA 1
ATOM 1569 C C . LEU A 1 198 ? -7.563 -4.113 -13.354 1.00 95.00 198 LEU A C 1
ATOM 1571 O O . LEU A 1 198 ? -7.336 -5.086 -14.076 1.00 95.00 198 LEU A O 1
ATOM 1575 N N . ASN A 1 199 ? -8.043 -2.978 -13.861 1.00 92.75 199 ASN A N 1
ATOM 1576 C CA . ASN A 1 199 ? -8.434 -2.823 -15.268 1.00 92.75 199 ASN A CA 1
ATOM 1577 C C . ASN A 1 199 ? -7.247 -2.801 -16.257 1.00 92.75 199 ASN A C 1
ATOM 1579 O O . ASN A 1 199 ? -7.447 -2.797 -17.475 1.00 92.75 199 ASN A O 1
ATOM 1583 N N . THR A 1 200 ? -6.002 -2.752 -15.770 1.00 93.00 200 THR A N 1
ATOM 1584 C CA . THR A 1 200 ? -4.790 -2.729 -16.604 1.00 93.00 200 THR A CA 1
ATOM 1585 C C . THR A 1 200 ? -3.677 -3.586 -16.006 1.00 93.00 200 THR A C 1
ATOM 1587 O O . THR A 1 200 ? -3.592 -3.749 -14.792 1.00 93.00 200 THR A O 1
ATOM 1590 N N . LYS A 1 201 ? -2.790 -4.117 -16.861 1.00 96.50 201 LYS A N 1
ATOM 1591 C CA . LYS A 1 201 ? -1.624 -4.881 -16.397 1.00 96.50 201 LYS A CA 1
ATOM 1592 C C . LYS A 1 201 ? -0.641 -3.991 -15.640 1.00 96.50 201 LYS A C 1
ATOM 1594 O O . LYS A 1 201 ? -0.225 -2.952 -16.160 1.00 96.50 201 LYS A O 1
ATOM 1599 N N . VAL A 1 202 ? -0.178 -4.472 -14.492 1.00 97.50 202 VAL A N 1
ATOM 1600 C CA . VAL A 1 202 ? 0.882 -3.844 -13.703 1.00 97.50 202 VAL A CA 1
ATOM 1601 C C . VAL A 1 202 ? 2.219 -3.973 -14.438 1.00 97.50 202 VAL A C 1
ATOM 1603 O O . VAL A 1 202 ? 2.584 -5.028 -14.963 1.00 97.50 202 VAL A O 1
ATOM 1606 N N . THR A 1 203 ? 2.974 -2.880 -14.490 1.00 97.06 203 THR A N 1
ATOM 1607 C CA . THR A 1 203 ? 4.323 -2.856 -15.061 1.00 97.06 203 THR A CA 1
ATOM 1608 C C . THR A 1 203 ? 5.357 -3.005 -13.952 1.00 97.06 203 THR A C 1
ATOM 1610 O O . THR A 1 203 ? 5.407 -2.182 -13.050 1.00 97.06 203 THR A O 1
ATOM 1613 N N . ILE A 1 204 ? 6.231 -4.004 -14.036 1.00 95.88 204 ILE A N 1
ATOM 1614 C CA . ILE A 1 204 ? 7.344 -4.192 -13.098 1.00 95.88 204 ILE A CA 1
ATOM 1615 C C . ILE A 1 204 ? 8.640 -3.714 -13.759 1.00 95.88 204 ILE A C 1
ATOM 1617 O O . ILE A 1 204 ? 8.958 -4.127 -14.877 1.00 95.88 204 ILE A O 1
ATOM 1621 N N . ARG A 1 205 ? 9.415 -2.861 -13.082 1.00 94.31 205 ARG A N 1
ATOM 1622 C CA . ARG A 1 205 ? 10.733 -2.386 -13.539 1.00 94.31 205 ARG A CA 1
ATOM 1623 C C . ARG A 1 205 ? 11.814 -2.689 -12.512 1.00 94.31 205 ARG A C 1
ATOM 1625 O O . ARG A 1 205 ? 11.832 -2.088 -11.444 1.00 94.31 205 ARG A O 1
ATOM 1632 N N . ILE A 1 206 ? 12.744 -3.568 -12.872 1.00 93.69 206 ILE A N 1
ATOM 1633 C CA . ILE A 1 206 ? 13.845 -4.005 -12.011 1.00 93.69 206 ILE A CA 1
ATOM 1634 C C . ILE A 1 206 ? 15.112 -3.228 -12.384 1.00 93.69 206 ILE A C 1
ATOM 1636 O O . ILE A 1 206 ? 15.591 -3.297 -13.519 1.00 93.69 206 ILE A O 1
ATOM 1640 N N . TRP A 1 207 ? 15.660 -2.476 -11.432 1.00 91.38 207 TRP A N 1
ATOM 1641 C CA . TRP A 1 207 ? 16.815 -1.598 -11.613 1.00 91.38 207 TRP A CA 1
ATOM 1642 C C . TRP A 1 207 ? 18.077 -2.188 -10.984 1.00 91.38 207 TRP A C 1
ATOM 1644 O O . TRP A 1 207 ? 18.068 -2.606 -9.834 1.00 91.38 207 TRP A O 1
ATOM 1654 N N . SER A 1 208 ? 19.212 -2.126 -11.681 1.00 90.31 208 SER A N 1
ATOM 1655 C CA . SER A 1 208 ? 20.520 -2.528 -11.133 1.00 90.31 208 SER A CA 1
ATOM 1656 C C . SER A 1 208 ? 21.238 -1.416 -10.341 1.00 90.31 208 SER A C 1
ATOM 1658 O O . SER A 1 208 ? 22.429 -1.528 -10.069 1.00 90.31 208 SER A O 1
ATOM 1660 N N . ASP A 1 209 ? 20.573 -0.287 -10.080 1.00 90.06 209 ASP A N 1
ATOM 1661 C CA . ASP A 1 209 ? 21.172 0.934 -9.528 1.00 90.06 209 ASP A CA 1
ATOM 1662 C C . ASP A 1 209 ? 20.130 1.676 -8.684 1.00 90.06 209 ASP A C 1
ATOM 1664 O O . ASP A 1 209 ? 19.110 2.145 -9.201 1.00 90.06 209 ASP A O 1
ATOM 1668 N N . ILE A 1 210 ? 20.410 1.791 -7.387 1.00 90.50 210 ILE A N 1
ATOM 1669 C CA . ILE A 1 210 ? 19.505 2.384 -6.403 1.00 90.50 210 ILE A CA 1
ATOM 1670 C C . ILE A 1 210 ? 19.211 3.866 -6.681 1.00 90.50 210 ILE A C 1
ATOM 1672 O O . ILE A 1 210 ? 18.086 4.314 -6.496 1.00 90.50 210 ILE A O 1
ATOM 1676 N N . LYS A 1 211 ? 20.155 4.618 -7.263 1.00 92.75 211 LYS A N 1
ATOM 1677 C CA . LYS A 1 211 ? 19.938 6.035 -7.603 1.00 92.75 211 LYS A CA 1
ATOM 1678 C C . LYS A 1 211 ? 19.011 6.203 -8.801 1.00 92.75 211 LYS A C 1
ATOM 1680 O O . LYS A 1 211 ? 18.295 7.203 -8.893 1.00 92.75 211 LYS A O 1
ATOM 1685 N N . LYS A 1 212 ? 19.003 5.233 -9.724 1.00 91.75 212 LYS A N 1
ATOM 1686 C CA . LYS A 1 212 ? 18.038 5.200 -10.835 1.00 91.75 212 LYS A CA 1
ATOM 1687 C C . LYS A 1 212 ? 16.645 4.847 -10.333 1.00 91.75 212 LYS A C 1
ATOM 1689 O O . LYS A 1 212 ? 15.710 5.540 -10.720 1.00 91.75 212 LYS A O 1
ATOM 1694 N N . LEU A 1 213 ? 16.535 3.857 -9.440 1.00 92.69 213 LEU A N 1
ATOM 1695 C CA . LEU A 1 213 ? 15.293 3.552 -8.725 1.00 92.69 213 LEU A CA 1
ATOM 1696 C C . LEU A 1 213 ? 14.747 4.818 -8.048 1.00 92.69 213 LEU A C 1
ATOM 1698 O O . LEU A 1 213 ? 13.679 5.280 -8.430 1.00 92.69 213 LEU A O 1
ATOM 1702 N N . HIS A 1 214 ? 15.518 5.429 -7.140 1.00 93.69 214 HIS A N 1
ATOM 1703 C CA . HIS A 1 214 ? 15.166 6.656 -6.407 1.00 93.69 214 HIS A CA 1
ATOM 1704 C C . HIS A 1 214 ? 14.718 7.802 -7.322 1.00 93.69 214 HIS A C 1
ATOM 1706 O O . HIS A 1 214 ? 13.742 8.495 -7.040 1.00 93.69 214 HIS A O 1
ATOM 1712 N N . THR A 1 215 ? 15.392 7.981 -8.461 1.00 92.81 215 THR A N 1
ATOM 1713 C CA . THR A 1 215 ? 15.017 8.998 -9.456 1.00 92.81 215 THR A CA 1
ATOM 1714 C C . THR A 1 215 ? 13.683 8.691 -10.139 1.00 92.81 215 THR A C 1
ATOM 1716 O O . THR A 1 215 ? 12.895 9.609 -10.370 1.00 92.81 215 THR A O 1
ATOM 1719 N N . GLU A 1 216 ? 13.424 7.430 -10.493 1.00 89.94 216 GLU A N 1
ATOM 1720 C CA . GLU A 1 216 ? 12.210 7.035 -11.217 1.00 89.94 216 GLU A CA 1
ATOM 1721 C C . GLU A 1 216 ? 10.992 6.935 -10.280 1.00 89.94 216 GLU A C 1
ATOM 1723 O O . GLU A 1 216 ? 9.926 7.376 -10.695 1.00 89.94 216 GLU A O 1
ATOM 1728 N N . ILE A 1 217 ? 11.159 6.550 -9.001 1.00 90.12 217 ILE A N 1
ATOM 1729 C CA . ILE A 1 217 ? 10.117 6.678 -7.950 1.00 90.12 217 ILE A CA 1
ATOM 1730 C C . ILE A 1 217 ? 9.900 8.133 -7.478 1.00 90.12 217 ILE A C 1
ATOM 1732 O O . ILE A 1 217 ? 9.139 8.396 -6.551 1.00 90.12 217 ILE A O 1
ATOM 1736 N N . GLY A 1 218 ? 10.569 9.112 -8.096 1.00 90.06 218 GLY A N 1
ATOM 1737 C CA . GLY A 1 218 ? 10.346 10.537 -7.838 1.00 90.06 218 GLY A CA 1
ATOM 1738 C C . GLY A 1 218 ? 10.968 11.090 -6.550 1.00 90.06 218 GLY A C 1
ATOM 1739 O O . GLY A 1 218 ? 10.725 12.254 -6.233 1.00 90.06 218 GLY A O 1
ATOM 1740 N N . ASN A 1 219 ? 11.808 10.320 -5.851 1.00 90.06 219 ASN A N 1
ATOM 1741 C CA . ASN A 1 219 ? 12.496 10.731 -4.624 1.00 90.06 219 ASN A CA 1
ATOM 1742 C C . ASN A 1 219 ? 14.026 10.518 -4.725 1.00 90.06 219 ASN A C 1
ATOM 1744 O O . ASN A 1 219 ? 14.552 9.576 -4.136 1.00 90.06 219 ASN A O 1
ATOM 1748 N N . PRO A 1 220 ? 14.769 11.374 -5.462 1.00 91.31 220 PRO A N 1
ATOM 1749 C CA . PRO A 1 220 ? 16.203 11.179 -5.725 1.00 91.31 220 PRO A CA 1
ATOM 1750 C C . PRO A 1 220 ? 17.116 11.256 -4.490 1.00 91.31 220 PRO A C 1
ATOM 1752 O O . PRO A 1 220 ? 18.269 10.841 -4.574 1.00 91.31 220 PRO A O 1
ATOM 1755 N N . ASP A 1 221 ? 16.615 11.815 -3.384 1.00 90.44 221 ASP A N 1
ATOM 1756 C CA . ASP A 1 221 ? 17.321 11.983 -2.107 1.00 90.44 221 ASP A CA 1
ATOM 1757 C C . ASP A 1 221 ? 16.827 10.971 -1.043 1.00 90.44 221 ASP A C 1
ATOM 1759 O O . ASP A 1 221 ? 16.977 11.196 0.163 1.00 90.44 221 ASP A O 1
ATOM 1763 N N . ALA A 1 222 ? 16.193 9.872 -1.473 1.00 87.38 222 ALA A N 1
ATOM 1764 C CA . ALA A 1 222 ? 15.747 8.797 -0.594 1.00 87.38 222 ALA A CA 1
ATOM 1765 C C . ALA A 1 222 ? 16.916 8.111 0.141 1.00 87.38 222 ALA A C 1
ATOM 1767 O O . ALA A 1 222 ? 18.075 8.154 -0.269 1.00 87.38 222 ALA A O 1
ATOM 1768 N N . SER A 1 223 ? 16.592 7.451 1.254 1.00 89.25 223 SER A N 1
ATOM 1769 C CA . SER A 1 223 ? 17.537 6.581 1.962 1.00 89.25 223 SER A CA 1
ATOM 1770 C C . SER A 1 223 ? 17.878 5.358 1.107 1.00 89.25 223 SER A C 1
ATOM 1772 O O . SER A 1 223 ? 16.989 4.795 0.471 1.00 89.25 223 SER A O 1
ATOM 1774 N N . ASP A 1 224 ? 19.118 4.864 1.183 1.00 89.38 224 ASP A N 1
ATOM 1775 C CA . ASP A 1 224 ? 19.531 3.590 0.562 1.00 89.38 224 ASP A CA 1
ATOM 1776 C C . ASP A 1 224 ? 18.764 2.363 1.116 1.00 89.38 224 ASP A C 1
ATOM 1778 O O . ASP A 1 224 ? 18.886 1.260 0.590 1.00 89.38 224 ASP A O 1
ATOM 1782 N N . SER A 1 225 ? 17.957 2.536 2.170 1.00 86.31 225 SER A N 1
ATOM 1783 C CA . SER A 1 225 ? 16.991 1.535 2.645 1.00 86.31 225 SER A CA 1
ATOM 1784 C C . SER A 1 225 ? 15.718 1.440 1.791 1.00 86.31 225 SER A C 1
ATOM 1786 O O . SER A 1 225 ? 14.972 0.479 1.936 1.00 86.31 225 SER A O 1
ATOM 1788 N N . VAL A 1 226 ? 15.443 2.423 0.927 1.00 88.25 226 VAL A N 1
ATOM 1789 C CA . VAL A 1 226 ? 14.302 2.409 -0.002 1.00 88.25 226 VAL A CA 1
ATOM 1790 C C . VAL A 1 226 ? 14.716 1.624 -1.245 1.00 88.25 226 VAL A C 1
ATOM 1792 O O . VAL A 1 226 ? 15.444 2.134 -2.099 1.00 88.25 226 VAL A O 1
ATOM 1795 N N . ILE A 1 227 ? 14.283 0.364 -1.302 1.00 91.12 227 ILE A N 1
ATOM 1796 C CA . ILE A 1 227 ? 14.637 -0.620 -2.342 1.00 91.12 227 ILE A CA 1
ATOM 1797 C C . ILE A 1 227 ? 13.495 -0.906 -3.330 1.00 91.12 227 ILE A C 1
ATOM 1799 O O . ILE A 1 227 ? 13.677 -1.686 -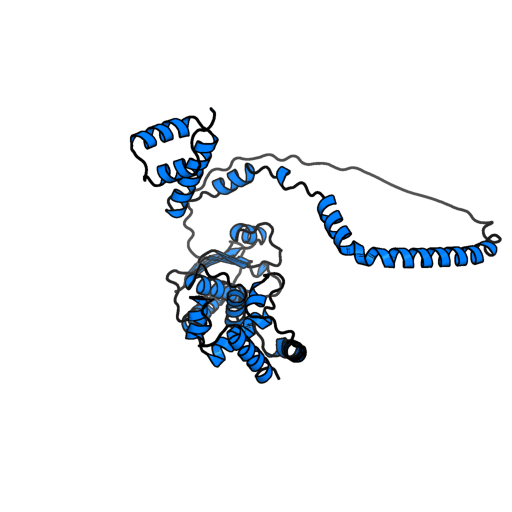4.267 1.00 91.12 227 ILE A O 1
ATOM 1803 N N . SER A 1 228 ? 12.356 -0.235 -3.165 1.00 91.88 228 SER A N 1
ATOM 1804 C CA . SER A 1 228 ? 11.193 -0.303 -4.048 1.00 91.88 228 SER A CA 1
ATOM 1805 C C . SER A 1 228 ? 10.410 1.016 -4.076 1.00 91.88 228 SER A C 1
ATOM 1807 O O . SER A 1 228 ? 10.803 1.997 -3.436 1.00 91.88 228 SER A O 1
ATOM 1809 N N . GLY A 1 229 ? 9.356 1.055 -4.886 1.00 90.50 229 GLY A N 1
ATOM 1810 C CA . GLY A 1 229 ? 8.310 2.071 -4.843 1.00 90.50 229 GLY A CA 1
ATOM 1811 C C . GLY A 1 229 ? 7.371 1.952 -6.042 1.00 90.50 229 GLY A C 1
ATOM 1812 O O . GLY A 1 229 ? 7.801 1.592 -7.145 1.00 90.50 229 GLY A O 1
ATOM 1813 N N . SER A 1 230 ? 6.106 2.309 -5.858 1.00 89.75 230 SER A N 1
ATOM 1814 C CA . SER A 1 230 ? 5.062 2.272 -6.884 1.00 89.75 230 SER A CA 1
ATOM 1815 C C . SER A 1 230 ? 4.660 3.677 -7.359 1.00 89.75 230 SER A C 1
ATOM 1817 O O . SER A 1 230 ? 4.617 4.643 -6.598 1.00 89.75 230 SER A O 1
ATOM 1819 N N . ILE A 1 231 ? 4.386 3.814 -8.662 1.00 86.56 231 ILE A N 1
ATOM 1820 C CA . ILE A 1 231 ? 3.818 5.023 -9.282 1.00 86.56 231 ILE A CA 1
ATOM 1821 C C . ILE A 1 231 ? 2.734 4.602 -10.271 1.00 86.56 231 ILE A C 1
ATOM 1823 O O . ILE A 1 231 ? 3.026 4.023 -11.323 1.00 86.56 231 ILE A O 1
ATOM 1827 N N . GLY A 1 232 ? 1.479 4.934 -9.954 1.00 88.06 232 GLY A N 1
ATOM 1828 C CA . GLY A 1 232 ? 0.324 4.427 -10.696 1.00 88.06 232 GLY A CA 1
ATOM 1829 C C . GLY A 1 232 ? 0.381 2.901 -10.754 1.00 88.06 232 GLY A C 1
ATOM 1830 O O . GLY A 1 232 ? 0.721 2.260 -9.769 1.00 88.06 232 GLY A O 1
ATOM 1831 N N . THR A 1 233 ? 0.169 2.313 -11.929 1.00 92.50 233 THR A N 1
ATOM 1832 C CA . THR A 1 233 ? 0.272 0.858 -12.132 1.00 92.50 233 THR A CA 1
ATOM 1833 C C . THR A 1 233 ? 1.698 0.367 -12.437 1.00 92.50 233 THR A C 1
ATOM 1835 O O . THR A 1 233 ? 1.877 -0.677 -13.067 1.00 92.50 233 THR A O 1
ATOM 1838 N N . THR A 1 234 ? 2.744 1.107 -12.039 1.00 95.00 234 THR A N 1
ATOM 1839 C CA . THR A 1 234 ? 4.151 0.688 -12.196 1.00 95.00 234 THR A CA 1
ATOM 1840 C C . THR A 1 234 ? 4.824 0.449 -10.848 1.00 95.00 234 THR A C 1
ATOM 1842 O O . THR A 1 234 ? 5.002 1.391 -10.082 1.00 95.00 234 THR A O 1
ATOM 1845 N N . ILE A 1 235 ? 5.281 -0.781 -10.607 1.00 95.56 235 ILE A N 1
ATOM 1846 C CA . ILE A 1 235 ? 6.163 -1.141 -9.491 1.00 95.56 235 ILE A CA 1
ATOM 1847 C C . ILE A 1 235 ? 7.615 -1.006 -9.952 1.00 95.56 235 ILE A C 1
ATOM 1849 O O . ILE A 1 235 ? 8.013 -1.555 -10.987 1.00 95.56 235 ILE A O 1
ATOM 1853 N N . HIS A 1 236 ? 8.434 -0.313 -9.171 1.00 94.62 236 HIS A N 1
ATOM 1854 C CA . HIS A 1 236 ? 9.876 -0.254 -9.357 1.00 94.62 236 HIS A CA 1
ATOM 1855 C C . HIS A 1 236 ? 10.578 -1.032 -8.240 1.00 94.62 236 HIS A C 1
ATOM 1857 O O . HIS A 1 236 ? 10.321 -0.796 -7.067 1.00 94.62 236 HIS A O 1
ATOM 1863 N N . LEU A 1 237 ? 11.497 -1.930 -8.602 1.00 93.06 237 LEU A N 1
ATOM 1864 C CA . LEU A 1 237 ? 12.247 -2.776 -7.670 1.00 93.06 237 LEU A CA 1
ATOM 1865 C C . LEU A 1 237 ? 13.754 -2.593 -7.877 1.00 93.06 237 LEU A C 1
ATOM 1867 O O . LEU A 1 237 ? 14.219 -2.452 -9.010 1.00 93.06 237 LEU A O 1
ATOM 1871 N N . LEU A 1 238 ? 14.540 -2.640 -6.805 1.00 91.38 238 LEU A N 1
ATOM 1872 C CA . LEU A 1 238 ? 15.988 -2.839 -6.887 1.00 91.38 238 LEU A CA 1
ATOM 1873 C C . LEU A 1 238 ? 16.289 -4.313 -7.206 1.00 91.38 238 LEU A C 1
ATOM 1875 O O . LEU A 1 238 ? 15.633 -5.200 -6.674 1.00 91.38 238 LEU A O 1
ATOM 1879 N N . SER A 1 239 ? 17.294 -4.590 -8.034 1.00 88.81 239 SER A N 1
ATOM 1880 C CA . SER A 1 239 ? 17.779 -5.948 -8.325 1.00 88.81 239 SER A CA 1
ATOM 1881 C C . SER A 1 239 ? 18.156 -6.713 -7.047 1.00 88.81 239 SER A C 1
ATOM 1883 O O . SER A 1 239 ? 18.870 -6.132 -6.225 1.00 88.81 239 SER A O 1
ATOM 1885 N N . PRO A 1 240 ? 17.837 -8.018 -6.910 1.00 83.88 240 PRO A N 1
ATOM 1886 C CA . PRO A 1 240 ? 18.323 -8.865 -5.814 1.00 83.88 240 PRO A CA 1
ATOM 1887 C C . PRO A 1 240 ? 19.845 -8.789 -5.653 1.00 83.88 240 PRO A C 1
ATOM 1889 O O . PRO A 1 240 ? 20.358 -8.715 -4.542 1.00 83.88 240 PRO A O 1
ATOM 1892 N N . SER A 1 241 ? 20.574 -8.716 -6.775 1.00 80.81 241 SER A N 1
ATOM 1893 C CA . SER A 1 241 ? 22.041 -8.600 -6.802 1.00 80.81 241 SER A CA 1
ATOM 1894 C C . SER A 1 241 ? 22.586 -7.316 -6.155 1.00 80.81 241 SER A C 1
ATOM 1896 O O . SER A 1 241 ? 23.763 -7.256 -5.798 1.00 80.81 241 SER A O 1
ATOM 1898 N N . ALA A 1 242 ? 21.735 -6.298 -5.993 1.00 78.88 242 ALA A N 1
ATOM 1899 C CA . ALA A 1 242 ? 22.039 -5.014 -5.369 1.00 78.88 242 ALA A CA 1
ATOM 1900 C C . ALA A 1 242 ? 21.354 -4.829 -3.996 1.00 78.88 242 ALA A C 1
ATOM 1902 O O . ALA A 1 242 ? 21.605 -3.824 -3.328 1.00 78.88 242 ALA A O 1
ATOM 1903 N N . GLN A 1 243 ? 20.514 -5.775 -3.564 1.00 76.19 243 GLN A N 1
ATOM 1904 C CA . GLN A 1 243 ? 19.818 -5.749 -2.276 1.00 76.19 243 GLN A CA 1
ATOM 1905 C C . GLN A 1 243 ? 20.635 -6.405 -1.148 1.00 76.19 243 GLN A C 1
ATOM 1907 O O . GLN A 1 243 ? 21.637 -7.089 -1.364 1.00 76.19 243 GLN A O 1
ATOM 1912 N N . LYS A 1 244 ? 20.187 -6.188 0.094 1.00 66.06 244 LYS A N 1
ATOM 1913 C CA . LYS A 1 244 ? 20.638 -6.906 1.293 1.00 66.06 244 LYS A CA 1
ATOM 1914 C C . LYS A 1 244 ? 19.431 -7.169 2.195 1.00 66.06 244 LYS A C 1
ATOM 1916 O O . LYS A 1 244 ? 18.812 -6.211 2.646 1.00 66.06 244 LYS A O 1
ATOM 1921 N N . GLY A 1 245 ? 19.155 -8.429 2.524 1.00 65.75 245 GLY A N 1
ATOM 1922 C CA . GLY A 1 245 ? 18.185 -8.792 3.564 1.00 65.75 245 GLY A CA 1
ATOM 1923 C C . GLY A 1 245 ? 16.863 -9.350 3.038 1.00 65.75 245 GLY A C 1
ATOM 1924 O O . GLY A 1 245 ? 16.722 -10.565 3.009 1.00 65.75 245 GLY A O 1
ATOM 1925 N N . LYS A 1 246 ? 15.900 -8.478 2.710 1.00 66.19 246 LYS A N 1
ATOM 1926 C CA . LYS A 1 246 ? 14.508 -8.863 2.403 1.00 66.19 246 LYS A CA 1
ATOM 1927 C C . LYS A 1 246 ? 14.420 -9.691 1.112 1.00 66.19 246 LYS A C 1
ATOM 1929 O O . LYS A 1 246 ? 15.161 -9.433 0.163 1.00 66.19 246 LYS A O 1
ATOM 1934 N N . GLU A 1 247 ? 13.527 -10.678 1.091 1.00 79.94 247 GLU A N 1
ATOM 1935 C CA . GLU A 1 247 ? 13.289 -11.513 -0.088 1.00 79.94 247 GLU A CA 1
ATOM 1936 C C . GLU A 1 247 ? 12.640 -10.694 -1.211 1.00 79.94 247 GLU A C 1
ATOM 1938 O O . GLU A 1 247 ? 11.752 -9.867 -0.998 1.00 79.94 247 GLU A O 1
ATOM 1943 N N . PHE A 1 248 ? 13.113 -10.913 -2.436 1.00 83.81 248 PHE A N 1
ATOM 1944 C CA . PHE A 1 248 ? 12.793 -10.052 -3.576 1.00 83.81 248 PHE A CA 1
ATOM 1945 C C . PHE A 1 248 ? 11.317 -10.093 -3.990 1.00 83.81 248 PHE A C 1
ATOM 1947 O O . PHE A 1 248 ? 10.770 -9.084 -4.439 1.00 83.81 248 PHE A O 1
ATOM 1954 N N . ASN A 1 249 ? 10.683 -11.257 -3.844 1.00 85.12 249 ASN A N 1
ATOM 1955 C CA . ASN A 1 249 ? 9.291 -11.458 -4.231 1.00 85.12 249 ASN A CA 1
ATOM 1956 C C . ASN A 1 249 ? 8.344 -10.716 -3.279 1.00 85.12 249 ASN A C 1
ATOM 1958 O O . ASN A 1 249 ? 7.434 -10.040 -3.751 1.00 85.12 249 ASN A O 1
ATOM 1962 N N . ASP A 1 250 ? 8.607 -10.777 -1.973 1.00 84.25 250 ASP A N 1
ATOM 1963 C CA . ASP A 1 250 ? 7.803 -10.162 -0.909 1.00 84.25 250 ASP A CA 1
ATOM 1964 C C . ASP A 1 250 ? 7.700 -8.643 -1.105 1.00 84.25 250 ASP A C 1
ATOM 1966 O O . ASP A 1 250 ? 6.627 -8.060 -0.991 1.00 84.25 250 ASP A O 1
ATOM 1970 N N . ILE A 1 251 ? 8.799 -8.004 -1.524 1.00 87.50 251 ILE A N 1
ATOM 1971 C CA . ILE A 1 251 ? 8.823 -6.581 -1.902 1.00 87.50 251 ILE A CA 1
ATOM 1972 C C . ILE A 1 251 ? 7.882 -6.302 -3.087 1.00 87.50 251 ILE A C 1
ATOM 1974 O O . ILE A 1 251 ? 7.181 -5.295 -3.104 1.00 87.50 251 ILE A O 1
ATOM 1978 N N . GLY A 1 252 ? 7.852 -7.183 -4.091 1.00 90.31 252 GLY A N 1
ATOM 1979 C CA . GLY A 1 252 ? 6.942 -7.049 -5.231 1.00 90.31 252 GLY A CA 1
ATOM 1980 C C . GLY A 1 252 ? 5.469 -7.246 -4.861 1.00 90.31 252 GLY A C 1
ATOM 1981 O O . GLY A 1 252 ? 4.608 -6.625 -5.478 1.00 90.31 252 GLY A O 1
ATOM 1982 N N . ILE A 1 253 ? 5.187 -8.088 -3.863 1.00 90.31 253 ILE A N 1
ATOM 1983 C CA . ILE A 1 253 ? 3.839 -8.368 -3.346 1.00 90.31 253 ILE A CA 1
ATOM 1984 C C . ILE A 1 253 ? 3.316 -7.183 -2.520 1.00 90.31 253 ILE A C 1
ATOM 1986 O O . ILE A 1 253 ? 2.197 -6.730 -2.747 1.00 90.31 253 ILE A O 1
ATOM 1990 N N . HIS A 1 254 ? 4.149 -6.637 -1.635 1.00 90.19 254 HIS A N 1
ATOM 1991 C CA . HIS A 1 254 ? 3.890 -5.418 -0.863 1.00 90.19 254 HIS A CA 1
ATOM 1992 C C . HIS A 1 254 ? 3.471 -4.251 -1.782 1.00 90.19 254 HIS A C 1
ATOM 1994 O O . HIS A 1 254 ? 2.356 -3.738 -1.700 1.00 90.19 254 HIS A O 1
ATOM 2000 N N . GLU A 1 255 ? 4.294 -3.936 -2.788 1.00 92.50 255 GLU A N 1
ATOM 2001 C CA . GLU A 1 255 ? 4.001 -2.872 -3.764 1.00 92.50 255 GLU A CA 1
ATOM 2002 C C . GLU A 1 255 ? 2.776 -3.163 -4.657 1.00 92.50 255 GLU A C 1
ATOM 2004 O O . GLU A 1 255 ? 2.174 -2.238 -5.205 1.00 92.50 255 GLU A O 1
ATOM 2009 N N . LEU A 1 256 ? 2.392 -4.434 -4.832 1.00 94.75 256 LEU A N 1
ATOM 2010 C CA . LEU A 1 256 ? 1.167 -4.805 -5.545 1.00 94.75 256 LEU A CA 1
ATOM 2011 C C . LEU A 1 256 ? -0.080 -4.475 -4.715 1.00 94.75 256 LEU A C 1
ATOM 2013 O O . LEU A 1 256 ? -1.033 -3.924 -5.269 1.00 94.75 256 LEU A O 1
ATOM 2017 N N . ALA A 1 257 ? -0.063 -4.748 -3.407 1.00 92.69 257 ALA A N 1
ATOM 2018 C CA . ALA A 1 257 ? -1.161 -4.395 -2.509 1.00 92.69 257 ALA A CA 1
ATOM 2019 C C . ALA A 1 257 ? -1.407 -2.875 -2.506 1.00 92.69 257 ALA A C 1
ATOM 2021 O O . ALA A 1 257 ? -2.537 -2.444 -2.740 1.00 92.69 257 ALA A O 1
ATOM 2022 N N . HIS A 1 258 ? -0.346 -2.067 -2.388 1.00 90.38 258 HIS A N 1
ATOM 2023 C CA . HIS A 1 258 ? -0.377 -0.607 -2.573 1.00 90.38 258 HIS A CA 1
ATOM 2024 C C . HIS A 1 258 ? -1.142 -0.176 -3.845 1.00 90.38 258 HIS A C 1
ATOM 2026 O O . HIS A 1 258 ? -2.031 0.677 -3.787 1.00 90.38 258 HIS A O 1
ATOM 2032 N N . ILE A 1 259 ? -0.833 -0.781 -5.002 1.00 94.00 259 ILE A N 1
ATOM 2033 C CA . ILE A 1 259 ? -1.491 -0.452 -6.280 1.00 94.00 259 ILE A CA 1
ATOM 2034 C C . ILE A 1 259 ? -2.976 -0.824 -6.261 1.00 94.00 259 ILE A C 1
ATOM 2036 O O . ILE A 1 259 ? -3.795 -0.047 -6.747 1.00 94.00 259 ILE A O 1
ATOM 2040 N N . MET A 1 260 ? -3.340 -1.980 -5.703 1.00 93.44 260 MET A N 1
ATOM 2041 C CA . MET A 1 260 ? -4.734 -2.438 -5.676 1.00 93.44 260 MET A CA 1
ATOM 2042 C C . MET A 1 260 ? -5.603 -1.590 -4.738 1.00 93.44 260 MET A C 1
ATOM 2044 O O . MET A 1 260 ? -6.702 -1.198 -5.123 1.00 93.44 260 MET A O 1
ATOM 2048 N N . ILE A 1 261 ? -5.086 -1.197 -3.570 1.00 91.19 261 ILE A N 1
ATOM 2049 C CA . ILE A 1 261 ? -5.762 -0.262 -2.652 1.00 91.19 261 ILE A CA 1
ATOM 2050 C C . ILE A 1 261 ? -5.935 1.117 -3.319 1.00 91.19 261 ILE A C 1
ATOM 2052 O O . ILE A 1 261 ? -7.000 1.733 -3.225 1.00 91.19 261 ILE A O 1
ATOM 2056 N N . ALA A 1 262 ? -4.909 1.599 -4.029 1.00 90.94 262 ALA A N 1
ATOM 2057 C CA . ALA A 1 262 ? -4.950 2.882 -4.730 1.00 90.94 262 ALA A CA 1
ATOM 2058 C C . ALA A 1 262 ? -5.882 2.897 -5.961 1.00 90.94 262 ALA A C 1
ATOM 2060 O O . ALA A 1 262 ? -6.350 3.971 -6.333 1.00 90.94 262 ALA A O 1
ATOM 2061 N N . ASP A 1 263 ? -6.161 1.747 -6.583 1.00 93.81 263 ASP A N 1
ATOM 2062 C CA . ASP A 1 263 ? -7.122 1.623 -7.693 1.00 93.81 263 ASP A CA 1
ATOM 2063 C C . ASP A 1 263 ? -8.582 1.617 -7.194 1.00 93.81 263 ASP A C 1
ATOM 2065 O O . ASP A 1 263 ? -9.453 2.168 -7.865 1.00 93.81 263 ASP A O 1
ATOM 2069 N N . ILE A 1 264 ? -8.842 1.085 -5.988 1.00 93.19 264 ILE A N 1
ATOM 2070 C CA . ILE A 1 264 ? -10.156 1.170 -5.318 1.00 93.19 264 ILE A CA 1
ATOM 2071 C C . ILE A 1 264 ? -10.487 2.627 -4.963 1.00 93.19 264 ILE A C 1
ATOM 2073 O O . ILE A 1 264 ? -11.575 3.112 -5.273 1.00 93.19 264 ILE A O 1
ATOM 2077 N N . ASN A 1 265 ? -9.558 3.343 -4.316 1.00 91.69 265 ASN A N 1
ATOM 2078 C CA . ASN A 1 265 ? -9.737 4.761 -4.001 1.00 91.69 265 ASN A CA 1
ATOM 2079 C C . ASN A 1 265 ? -8.409 5.548 -4.093 1.00 91.69 265 ASN A C 1
ATOM 2081 O O . ASN A 1 265 ? -7.644 5.599 -3.121 1.00 91.69 265 ASN A O 1
ATOM 2085 N N . PRO A 1 266 ? -8.147 6.247 -5.217 1.00 87.12 266 PRO A N 1
ATOM 2086 C CA . PRO A 1 266 ? -6.899 6.983 -5.422 1.00 87.12 266 PRO A CA 1
ATOM 2087 C C . PRO A 1 266 ? -6.782 8.243 -4.556 1.00 87.12 266 PRO A C 1
ATOM 2089 O O . PRO A 1 266 ? -5.668 8.737 -4.363 1.00 87.12 266 PRO A O 1
ATOM 2092 N N . ASP A 1 267 ? -7.883 8.751 -3.996 1.00 86.19 267 ASP A N 1
ATOM 2093 C CA . ASP A 1 267 ? -7.893 9.889 -3.071 1.00 86.19 267 ASP A CA 1
ATOM 2094 C C . ASP A 1 267 ? -7.695 9.462 -1.609 1.00 86.19 267 ASP A C 1
ATOM 2096 O O . ASP A 1 267 ? -7.433 10.305 -0.746 1.00 86.19 267 ASP A O 1
ATOM 2100 N N . ASN A 1 268 ? -7.740 8.160 -1.309 1.00 83.56 268 ASN A N 1
ATOM 2101 C CA . ASN A 1 268 ? -7.502 7.665 0.038 1.00 83.56 268 ASN A CA 1
ATOM 2102 C C . ASN A 1 268 ? -6.022 7.843 0.430 1.00 83.56 268 ASN A C 1
ATOM 2104 O O . ASN A 1 268 ? -5.108 7.433 -0.293 1.00 83.56 268 ASN A O 1
ATOM 2108 N N . LYS A 1 269 ? -5.784 8.496 1.575 1.00 81.81 269 LYS A N 1
ATOM 2109 C CA . LYS A 1 269 ? -4.455 8.781 2.154 1.00 81.81 269 LYS A CA 1
ATOM 2110 C C . LYS A 1 269 ? -4.357 8.355 3.626 1.00 81.81 269 LYS A C 1
ATOM 2112 O O . LYS A 1 269 ? -3.524 8.883 4.362 1.00 81.81 269 LYS A O 1
ATOM 2117 N N . VAL A 1 270 ? -5.225 7.446 4.078 1.00 87.50 270 VAL A N 1
ATOM 2118 C CA . VAL A 1 270 ? -5.202 6.918 5.449 1.00 87.50 270 VAL A CA 1
ATOM 2119 C C . VAL A 1 270 ? -4.051 5.930 5.580 1.00 87.50 270 VAL A C 1
ATOM 2121 O O . VAL A 1 270 ? -4.163 4.766 5.211 1.00 87.50 270 VAL A O 1
ATOM 2124 N N . LEU A 1 271 ? -2.920 6.434 6.073 1.00 84.81 271 LEU A N 1
ATOM 2125 C CA . LEU A 1 271 ? -1.637 5.736 6.043 1.00 84.81 271 LEU A CA 1
ATOM 2126 C C . LEU A 1 271 ? -1.698 4.319 6.630 1.00 84.81 271 LEU A C 1
ATOM 2128 O O . LEU A 1 271 ? -1.244 3.387 5.981 1.00 84.81 271 LEU A O 1
ATOM 2132 N N . TRP A 1 272 ? -2.286 4.145 7.820 1.00 90.31 272 TRP A N 1
ATOM 2133 C CA . TRP A 1 272 ? -2.320 2.830 8.473 1.00 90.31 272 TRP A CA 1
ATOM 2134 C C . TRP A 1 272 ? -3.081 1.783 7.681 1.00 90.31 272 TRP A C 1
ATOM 2136 O O . TRP A 1 272 ? -2.787 0.605 7.801 1.00 90.31 272 TRP A O 1
ATOM 2146 N N . MET A 1 273 ? -4.046 2.205 6.874 1.00 91.50 273 MET A N 1
ATOM 2147 C CA . MET A 1 273 ? -4.850 1.291 6.089 1.00 91.50 273 MET A CA 1
ATOM 2148 C C . MET A 1 273 ? -4.071 0.831 4.851 1.00 91.50 273 MET A C 1
ATOM 2150 O O . MET A 1 273 ? -4.131 -0.340 4.512 1.00 91.50 273 MET A O 1
ATOM 2154 N N . HIS A 1 274 ? -3.269 1.704 4.228 1.00 89.19 274 HIS A N 1
ATOM 2155 C CA . HIS A 1 274 ? -2.335 1.282 3.174 1.00 89.19 274 HIS A CA 1
ATOM 2156 C C . HIS A 1 274 ? -1.258 0.340 3.737 1.00 89.19 274 HIS A C 1
ATOM 2158 O O . HIS A 1 274 ? -1.133 -0.786 3.263 1.00 89.19 274 HIS A O 1
ATOM 2164 N N . GLU A 1 275 ? -0.562 0.761 4.798 1.00 87.88 275 GLU A N 1
ATOM 2165 C CA . GLU A 1 275 ? 0.589 0.033 5.370 1.00 87.88 275 GLU A CA 1
ATOM 2166 C C . GLU A 1 275 ? 0.173 -1.246 6.124 1.00 87.88 275 GLU A C 1
ATOM 2168 O O . GLU A 1 275 ? 0.899 -2.238 6.163 1.00 87.88 275 GLU A O 1
ATOM 2173 N N . GLY A 1 276 ? -1.020 -1.243 6.721 1.00 92.06 276 GLY A N 1
ATOM 2174 C CA . GLY A 1 276 ? -1.591 -2.395 7.410 1.00 92.06 276 GLY A CA 1
ATOM 2175 C C . GLY A 1 276 ? -2.136 -3.447 6.450 1.00 92.06 276 GLY A C 1
ATOM 2176 O O . GLY A 1 276 ? -1.928 -4.634 6.689 1.00 92.06 276 GLY A O 1
ATOM 2177 N N . ILE A 1 277 ? -2.807 -3.038 5.361 1.00 92.00 277 ILE A N 1
ATOM 2178 C CA . ILE A 1 277 ? -3.329 -3.997 4.376 1.00 92.00 277 ILE A CA 1
ATOM 2179 C C . ILE A 1 277 ? -2.163 -4.633 3.628 1.00 92.00 277 ILE A C 1
ATOM 2181 O O . ILE A 1 277 ? -2.129 -5.851 3.526 1.00 92.00 277 ILE A O 1
ATOM 2185 N N . GLU A 1 278 ? -1.171 -3.867 3.166 1.00 88.94 278 GLU A N 1
ATOM 2186 C CA . GLU A 1 278 ? -0.020 -4.469 2.482 1.00 88.94 278 GLU A CA 1
ATOM 2187 C C . GLU A 1 278 ? 0.824 -5.364 3.394 1.00 88.94 278 GLU A C 1
ATOM 2189 O O . GLU A 1 278 ? 1.282 -6.414 2.952 1.00 88.94 278 GLU A O 1
ATOM 2194 N N . GLY A 1 279 ? 1.006 -4.992 4.667 1.00 88.25 279 GLY A N 1
ATOM 2195 C CA . GLY A 1 279 ? 1.771 -5.788 5.623 1.00 88.25 279 GLY A CA 1
ATOM 2196 C C . GLY A 1 279 ? 1.085 -7.107 5.971 1.00 88.25 279 GLY A C 1
ATOM 2197 O O . GLY A 1 279 ? 1.744 -8.144 6.090 1.00 88.25 279 GLY A O 1
ATOM 2198 N N . TYR A 1 280 ? -0.246 -7.082 6.070 1.00 90.88 280 TYR A N 1
ATOM 2199 C CA . TYR A 1 280 ? -1.072 -8.274 6.221 1.00 90.88 280 TYR A CA 1
ATOM 2200 C C . TYR A 1 280 ? -1.059 -9.133 4.944 1.00 90.88 280 TYR A C 1
ATOM 2202 O O . TYR A 1 280 ? -0.762 -10.326 5.003 1.00 90.88 280 TYR A O 1
ATOM 2210 N N . GLU A 1 281 ? -1.309 -8.527 3.780 1.00 88.62 281 GLU A N 1
ATOM 2211 C CA . GLU A 1 281 ? -1.378 -9.214 2.486 1.00 88.62 281 GLU A CA 1
ATOM 2212 C C . GLU A 1 281 ? -0.049 -9.842 2.067 1.00 88.62 281 GLU A C 1
ATOM 2214 O O . GLU A 1 281 ? -0.041 -10.977 1.598 1.00 88.62 281 GLU A O 1
ATOM 2219 N N . ALA A 1 282 ? 1.081 -9.163 2.281 1.00 84.00 282 ALA A N 1
ATOM 2220 C CA . ALA A 1 282 ? 2.412 -9.695 1.992 1.00 84.00 282 ALA A CA 1
ATOM 2221 C C . ALA A 1 282 ? 2.895 -10.747 3.012 1.00 84.00 282 ALA A C 1
ATOM 2223 O O . ALA A 1 282 ? 3.973 -11.316 2.836 1.00 84.00 282 ALA A O 1
ATOM 2224 N N . GLY A 1 283 ? 2.127 -11.022 4.075 1.00 84.56 283 GLY A N 1
ATOM 2225 C CA . GLY A 1 283 ? 2.511 -11.968 5.126 1.00 84.56 283 GLY A CA 1
ATOM 2226 C C . GLY A 1 283 ? 3.654 -11.476 6.023 1.00 84.56 283 GLY A C 1
ATOM 2227 O O . GLY A 1 283 ? 4.281 -12.279 6.712 1.00 84.56 283 GLY A O 1
ATOM 2228 N N . GLU A 1 284 ? 3.924 -10.168 6.036 1.00 83.12 284 GLU A N 1
ATOM 2229 C CA . GLU A 1 284 ? 4.937 -9.538 6.898 1.00 83.12 284 GLU A CA 1
ATOM 2230 C C . GLU A 1 284 ? 4.470 -9.437 8.361 1.00 83.12 284 GLU A C 1
ATOM 2232 O O . GLU A 1 284 ? 5.261 -9.172 9.268 1.00 83.12 284 GLU A O 1
ATOM 2237 N N . PHE A 1 285 ? 3.181 -9.679 8.606 1.00 85.50 285 PHE A N 1
ATOM 2238 C CA . PHE A 1 285 ? 2.584 -9.677 9.929 1.00 85.50 285 PHE A CA 1
ATOM 2239 C C . PHE A 1 285 ? 2.657 -11.046 10.632 1.00 85.50 285 PHE A C 1
ATOM 2241 O O . PHE A 1 285 ? 1.964 -11.994 10.267 1.00 85.50 285 PHE A O 1
ATOM 2248 N N . ASN A 1 286 ? 3.444 -11.140 11.711 1.00 85.00 286 ASN A N 1
ATOM 2249 C CA . ASN A 1 286 ? 3.521 -12.332 12.562 1.00 85.00 286 ASN A CA 1
ATOM 2250 C C . ASN A 1 286 ? 2.941 -12.073 13.964 1.00 85.00 286 ASN A C 1
ATOM 2252 O O . ASN A 1 286 ? 3.604 -11.464 14.810 1.00 85.00 286 ASN A O 1
ATOM 2256 N N . ARG A 1 287 ? 1.749 -12.626 14.257 1.00 84.81 287 ARG A N 1
ATOM 2257 C CA . ARG A 1 287 ? 1.081 -12.473 15.568 1.00 84.81 287 ARG A CA 1
ATOM 2258 C C . ARG A 1 287 ? 2.000 -12.764 16.760 1.00 84.81 287 ARG A C 1
ATOM 2260 O O . ARG A 1 287 ? 1.918 -12.079 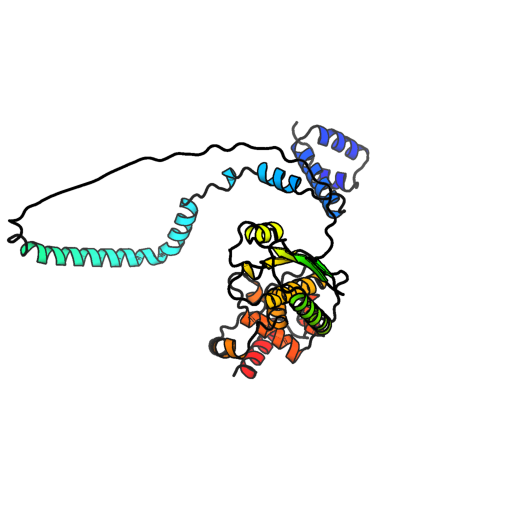17.774 1.00 84.81 287 ARG A O 1
ATOM 2267 N N . GLN A 1 288 ? 2.865 -13.780 16.663 1.00 84.75 288 GLN A N 1
ATOM 2268 C CA . GLN A 1 288 ? 3.691 -14.234 17.791 1.00 84.75 288 GLN A CA 1
ATOM 2269 C C . GLN A 1 288 ? 4.837 -13.273 18.126 1.00 84.75 288 GLN A C 1
ATOM 2271 O O . GLN A 1 288 ? 5.242 -13.198 19.285 1.00 84.75 288 GLN A O 1
ATOM 2276 N N . GLU A 1 289 ? 5.345 -12.532 17.140 1.00 86.19 289 GLU A N 1
ATOM 2277 C CA . GLU A 1 289 ? 6.423 -11.558 17.345 1.00 86.19 289 GLU A CA 1
ATOM 2278 C C . GLU A 1 289 ? 5.904 -10.292 18.033 1.00 86.19 289 GLU A C 1
ATOM 2280 O O . GLU A 1 289 ? 6.546 -9.783 18.952 1.00 86.19 289 GLU A O 1
ATOM 2285 N N . PHE A 1 290 ? 4.704 -9.834 17.662 1.00 85.81 290 PHE A N 1
ATOM 2286 C CA . PHE A 1 290 ? 4.088 -8.648 18.259 1.00 85.81 290 PHE A CA 1
ATOM 2287 C C . PHE A 1 290 ? 3.320 -8.916 19.565 1.00 85.81 290 PHE A C 1
ATOM 2289 O O . PHE A 1 290 ? 3.107 -7.986 20.346 1.00 85.81 290 PHE A O 1
ATOM 2296 N N . LYS A 1 291 ? 2.956 -10.176 19.856 1.00 87.25 291 LYS A N 1
ATOM 2297 C CA . LYS A 1 291 ? 2.201 -10.577 21.060 1.00 87.25 291 LYS A CA 1
ATOM 2298 C C . LYS A 1 291 ? 2.685 -9.931 22.374 1.00 87.25 291 LYS A C 1
ATOM 2300 O O . LYS A 1 291 ? 1.839 -9.412 23.105 1.00 87.25 291 LYS A O 1
ATOM 2305 N N . PRO A 1 292 ? 3.995 -9.909 22.709 1.00 86.81 292 PRO A N 1
ATOM 2306 C CA . PRO A 1 292 ? 4.452 -9.335 23.976 1.00 86.81 292 PRO A CA 1
ATOM 2307 C C . PRO A 1 292 ? 4.223 -7.819 24.064 1.00 86.81 292 PRO A C 1
ATOM 2309 O O . PRO A 1 292 ? 3.853 -7.322 25.124 1.00 86.81 292 PRO A O 1
ATOM 2312 N N . HIS A 1 293 ? 4.409 -7.107 22.945 1.00 88.56 293 HIS A N 1
ATOM 2313 C CA . HIS A 1 293 ? 4.230 -5.654 22.833 1.00 88.56 293 HIS A CA 1
ATOM 2314 C C . HIS A 1 293 ? 2.762 -5.267 23.021 1.00 88.56 293 HIS A C 1
ATOM 2316 O O . HIS A 1 293 ? 2.449 -4.435 23.869 1.00 88.56 293 HIS A O 1
ATOM 2322 N N . TYR A 1 294 ? 1.837 -5.943 22.330 1.00 89.38 294 TYR A N 1
ATOM 2323 C CA . TYR A 1 294 ? 0.407 -5.644 22.466 1.00 89.38 294 TYR A CA 1
ATOM 2324 C C . TYR A 1 294 ? -0.116 -5.888 23.878 1.00 89.38 294 TYR A C 1
ATOM 2326 O O . TYR A 1 294 ? -0.879 -5.071 24.384 1.00 89.38 294 TYR A O 1
ATOM 2334 N N . LEU A 1 295 ? 0.317 -6.959 24.552 1.00 86.94 295 LEU A N 1
ATOM 2335 C CA . LEU A 1 295 ? -0.074 -7.196 25.943 1.00 86.94 295 LEU A CA 1
ATOM 2336 C C . LEU A 1 295 ? 0.458 -6.138 26.908 1.00 86.94 295 LEU A C 1
ATOM 2338 O O . LEU A 1 295 ? -0.229 -5.798 27.873 1.00 86.94 295 LEU A O 1
ATOM 2342 N N . GLU A 1 296 ? 1.659 -5.612 26.669 1.00 90.69 296 GLU A N 1
ATOM 2343 C CA . GLU A 1 296 ? 2.191 -4.505 27.459 1.00 90.69 296 GLU A CA 1
ATOM 2344 C C . GLU A 1 296 ? 1.392 -3.214 27.214 1.00 90.69 296 GLU A C 1
ATOM 2346 O O . GLU A 1 296 ? 0.951 -2.588 28.179 1.00 90.69 296 GLU A O 1
ATOM 2351 N N . CYS A 1 297 ? 1.102 -2.869 25.956 1.00 90.75 297 CYS A N 1
ATOM 2352 C CA . CYS A 1 297 ? 0.291 -1.700 25.608 1.00 90.75 297 CYS A CA 1
ATOM 2353 C C . CYS A 1 297 ? -1.157 -1.794 26.126 1.00 90.75 297 CYS A C 1
ATOM 2355 O O . CYS A 1 297 ? -1.630 -0.843 26.743 1.00 90.75 297 CYS A O 1
ATOM 2357 N N . VAL A 1 298 ? -1.843 -2.938 25.972 1.00 90.38 298 VAL A N 1
ATOM 2358 C CA . VAL A 1 298 ? -3.206 -3.157 26.511 1.00 90.38 298 VAL A CA 1
ATOM 2359 C C . VAL A 1 298 ? -3.218 -3.002 28.033 1.00 90.38 298 VAL A C 1
ATOM 2361 O O . VAL A 1 298 ? -4.114 -2.375 28.592 1.00 90.38 298 VAL A O 1
ATOM 2364 N N . LYS A 1 299 ? -2.211 -3.540 28.729 1.00 91.00 299 LYS A N 1
ATOM 2365 C CA . LYS A 1 299 ? -2.098 -3.434 30.191 1.00 91.00 299 LYS A CA 1
ATOM 2366 C C . LYS A 1 299 ? -1.828 -2.001 30.669 1.00 91.00 299 LYS A C 1
ATOM 2368 O O . LYS A 1 299 ? -2.228 -1.655 31.782 1.00 91.00 299 LYS A O 1
ATOM 2373 N N . ASN A 1 300 ? -1.123 -1.208 29.867 1.00 92.69 300 ASN A N 1
ATOM 2374 C CA . ASN A 1 300 ? -0.706 0.152 30.204 1.00 92.69 300 ASN A CA 1
ATOM 2375 C C . ASN A 1 300 ? -1.667 1.245 29.688 1.00 92.69 300 ASN A C 1
ATOM 2377 O O . ASN A 1 300 ? -1.416 2.413 29.974 1.00 92.69 300 ASN A O 1
ATOM 2381 N N . ASP A 1 301 ? -2.742 0.876 28.976 1.00 89.25 301 ASP A N 1
ATOM 2382 C CA . ASP A 1 301 ? -3.651 1.798 28.264 1.00 89.25 301 ASP A CA 1
ATOM 2383 C C . ASP A 1 301 ? -2.913 2.671 27.220 1.00 89.25 301 ASP A C 1
ATOM 2385 O O . ASP A 1 301 ? -3.171 3.862 27.060 1.00 89.25 301 ASP A O 1
ATOM 2389 N N . ASP A 1 302 ? -1.943 2.059 26.528 1.00 90.81 302 ASP A N 1
ATOM 2390 C CA . ASP A 1 302 ? -1.028 2.689 25.558 1.00 90.81 302 ASP A CA 1
ATOM 2391 C C . ASP A 1 302 ? -1.254 2.138 24.133 1.00 90.81 302 ASP A C 1
ATOM 2393 O O . ASP A 1 302 ? -0.317 1.895 23.372 1.00 90.81 302 ASP A O 1
ATOM 2397 N N . ILE A 1 303 ? -2.519 1.869 23.786 1.00 91.38 303 ILE A N 1
ATOM 2398 C CA . ILE A 1 303 ? -2.934 1.497 22.425 1.00 91.38 303 ILE A CA 1
ATOM 2399 C C . ILE A 1 303 ? -3.229 2.785 21.634 1.00 91.38 303 ILE A C 1
ATOM 2401 O O . ILE A 1 303 ? -3.994 3.630 22.108 1.00 91.38 303 ILE A O 1
ATOM 2405 N N . PRO A 1 304 ? -2.637 2.983 20.441 1.00 91.19 304 PRO A N 1
ATOM 2406 C CA . PRO A 1 304 ? -2.879 4.179 19.639 1.00 91.19 304 PRO A CA 1
ATOM 2407 C C . PRO A 1 304 ? -4.294 4.185 19.050 1.00 91.19 304 PRO A C 1
ATOM 2409 O O . PRO A 1 304 ? -4.756 3.176 18.530 1.00 91.19 304 PRO A O 1
ATOM 2412 N N . THR A 1 305 ? -4.954 5.347 19.017 1.00 91.25 305 THR A N 1
ATOM 2413 C CA . THR A 1 305 ? -6.241 5.467 18.311 1.00 91.25 305 THR A CA 1
ATOM 2414 C C . THR A 1 305 ? -6.080 5.222 16.805 1.00 91.25 305 THR A C 1
ATOM 2416 O O . THR A 1 305 ? -5.017 5.479 16.234 1.00 91.25 305 THR A O 1
ATOM 2419 N N . VAL A 1 306 ? -7.158 4.810 16.128 1.00 89.38 306 VAL A N 1
ATOM 2420 C CA . VAL A 1 306 ? -7.192 4.591 14.664 1.00 89.38 306 VAL A CA 1
ATOM 2421 C C . VAL A 1 306 ? -6.723 5.838 13.896 1.00 89.38 306 VAL A C 1
ATOM 2423 O O . VAL A 1 306 ? -5.830 5.792 13.045 1.00 89.38 306 VAL A O 1
ATOM 2426 N N . SER A 1 307 ? -7.254 7.004 14.263 1.00 85.38 307 SER A N 1
ATOM 2427 C CA . SER A 1 307 ? -6.785 8.312 13.790 1.00 85.38 307 SER A CA 1
ATOM 2428 C C . SER A 1 307 ? -5.321 8.622 14.165 1.00 85.38 307 SER A C 1
ATOM 2430 O O . SER A 1 307 ? -4.610 9.263 13.387 1.00 85.38 307 SER A O 1
ATOM 2432 N N . GLY A 1 308 ? -4.833 8.140 15.311 1.00 85.31 308 GLY A N 1
ATOM 2433 C CA . GLY A 1 308 ? -3.446 8.268 15.766 1.00 85.31 308 GLY A CA 1
ATOM 2434 C C . GLY A 1 308 ? -2.441 7.513 14.891 1.00 85.31 308 GLY A C 1
ATOM 2435 O O . GLY A 1 308 ? -1.393 8.074 14.557 1.00 85.31 308 GLY A O 1
ATOM 2436 N N . LEU A 1 309 ? -2.784 6.304 14.430 1.00 85.25 309 LEU A N 1
ATOM 2437 C CA . LEU A 1 309 ? -1.961 5.519 13.495 1.00 85.25 309 LEU A CA 1
ATOM 2438 C C . LEU A 1 309 ? -1.751 6.230 12.143 1.00 85.25 309 LEU A C 1
ATOM 2440 O O . LEU A 1 309 ? -0.722 6.050 11.497 1.00 85.25 309 LEU A O 1
ATOM 2444 N N . SER A 1 310 ? -2.669 7.117 11.740 1.00 77.44 310 SER A N 1
ATOM 2445 C CA . SER A 1 310 ? -2.541 7.924 10.511 1.00 77.44 310 SER A CA 1
ATOM 2446 C C . SER A 1 310 ? -1.566 9.108 10.623 1.00 77.44 310 SER A C 1
ATOM 2448 O O . SER A 1 310 ? -1.334 9.809 9.638 1.00 77.44 310 SER A O 1
ATOM 2450 N N . SER A 1 311 ? -1.046 9.416 11.816 1.00 68.12 311 SER A N 1
ATOM 2451 C CA . SER A 1 311 ? -0.507 10.756 12.103 1.00 68.12 311 SER A CA 1
ATOM 2452 C C . SER A 1 311 ? 0.902 11.047 11.561 1.00 68.12 311 SER A C 1
ATOM 2454 O O . SER A 1 311 ? 1.233 12.220 11.362 1.00 68.12 311 SER A O 1
ATOM 2456 N N . ASN A 1 312 ? 1.748 10.033 11.328 1.00 65.44 312 ASN A N 1
ATOM 2457 C CA . ASN A 1 312 ? 3.128 10.226 10.862 1.00 65.44 312 ASN A CA 1
ATOM 2458 C C . ASN A 1 312 ? 3.786 8.933 10.339 1.00 65.44 312 ASN A C 1
ATOM 2460 O O . ASN A 1 312 ? 4.089 8.037 11.122 1.00 65.44 312 ASN A O 1
ATOM 2464 N N . TYR A 1 313 ? 4.174 8.914 9.059 1.00 62.47 313 TYR A N 1
ATOM 2465 C CA . TYR A 1 313 ? 4.869 7.781 8.421 1.00 62.47 313 TYR A CA 1
ATOM 2466 C C . TYR A 1 313 ? 6.197 7.366 9.064 1.00 62.47 313 TYR A C 1
ATOM 2468 O O . TYR A 1 313 ? 6.640 6.239 8.898 1.00 62.47 313 TYR A O 1
ATOM 2476 N N . LYS A 1 314 ? 6.859 8.250 9.820 1.00 56.09 314 LYS A N 1
ATOM 2477 C CA . LYS A 1 314 ? 8.115 7.899 10.510 1.00 56.09 314 LYS A CA 1
ATOM 2478 C C . LYS A 1 314 ? 7.918 7.180 11.840 1.00 56.09 314 LYS A C 1
ATOM 2480 O O . LYS A 1 314 ? 8.908 6.797 12.457 1.00 56.09 314 LYS A O 1
ATOM 2485 N N . THR A 1 315 ? 6.687 7.125 12.334 1.00 58.91 315 THR A N 1
ATOM 2486 C CA . THR A 1 315 ? 6.342 6.586 13.656 1.00 58.91 315 THR A CA 1
ATOM 2487 C C . THR A 1 315 ? 5.015 5.838 13.617 1.00 58.91 315 THR A C 1
ATOM 2489 O O . THR A 1 315 ? 4.330 5.782 14.635 1.00 58.91 315 THR A O 1
ATOM 2492 N N . ILE A 1 316 ? 4.619 5.324 12.451 1.00 70.50 316 ILE A N 1
ATOM 2493 C CA . ILE A 1 316 ? 3.519 4.374 12.393 1.00 70.50 316 ILE A CA 1
ATOM 2494 C C . ILE A 1 316 ? 3.992 3.073 13.043 1.00 70.50 316 ILE A C 1
ATOM 2496 O O . ILE A 1 316 ? 5.077 2.576 12.740 1.00 70.50 316 ILE A O 1
ATOM 2500 N N . ASP A 1 317 ? 3.200 2.548 13.973 1.00 81.94 317 ASP A N 1
ATOM 2501 C CA . ASP A 1 317 ? 3.407 1.195 14.471 1.00 81.94 317 ASP A CA 1
ATOM 2502 C C . ASP A 1 317 ? 2.785 0.240 13.447 1.00 81.94 317 ASP A C 1
ATOM 2504 O O . ASP A 1 317 ? 1.572 0.030 13.409 1.00 81.94 317 ASP A O 1
ATOM 2508 N N . PHE A 1 318 ? 3.642 -0.266 12.560 1.00 84.31 318 PHE A N 1
ATOM 2509 C CA . PHE A 1 318 ? 3.290 -1.206 11.495 1.00 84.31 318 PHE A CA 1
ATOM 2510 C C . PHE A 1 318 ? 2.568 -2.448 12.033 1.00 84.31 318 PHE A C 1
ATOM 2512 O O . PHE A 1 318 ? 1.639 -2.948 11.401 1.00 84.31 318 PHE A O 1
ATOM 2519 N N . GLY A 1 319 ? 2.935 -2.902 13.237 1.00 89.00 319 GLY A N 1
ATOM 2520 C CA . GLY A 1 319 ? 2.247 -3.996 13.902 1.00 89.00 319 GLY A CA 1
ATOM 2521 C C . GLY A 1 319 ? 0.791 -3.631 14.189 1.00 89.00 319 GLY A C 1
ATOM 2522 O O . GLY A 1 319 ? -0.107 -4.359 13.781 1.00 89.00 319 GLY A O 1
ATOM 2523 N N . PHE A 1 320 ? 0.545 -2.506 14.867 1.00 92.38 320 PHE A N 1
ATOM 2524 C CA . PHE A 1 320 ? -0.828 -2.061 15.147 1.00 92.38 320 PHE A CA 1
ATOM 2525 C C . PHE A 1 320 ? -1.643 -1.780 13.874 1.00 92.38 320 PHE A C 1
ATOM 2527 O O . PHE A 1 320 ? -2.844 -2.028 13.861 1.00 92.38 320 PHE A O 1
ATOM 2534 N N . ALA A 1 321 ? -1.013 -1.315 12.792 1.00 93.06 321 ALA A N 1
ATOM 2535 C CA . ALA A 1 321 ? -1.683 -1.170 11.500 1.00 93.06 321 ALA A CA 1
ATOM 2536 C C . ALA A 1 321 ? -2.167 -2.527 10.947 1.00 93.06 321 ALA A C 1
ATOM 2538 O O . ALA A 1 321 ? -3.335 -2.664 10.580 1.00 93.06 321 ALA A O 1
ATOM 2539 N N . CYS A 1 322 ? -1.304 -3.548 10.953 1.00 93.25 322 CYS A N 1
ATOM 2540 C CA . CYS A 1 322 ? -1.650 -4.897 10.499 1.00 93.25 322 CYS A CA 1
ATOM 2541 C C . CYS A 1 322 ? -2.686 -5.582 11.408 1.00 93.25 322 CYS A C 1
ATOM 2543 O O . CYS A 1 322 ? -3.624 -6.203 10.910 1.00 93.25 322 CYS A O 1
ATOM 2545 N N . SER A 1 323 ? -2.568 -5.448 12.735 1.00 94.56 323 SER A N 1
ATOM 2546 C CA . SER A 1 323 ? -3.513 -6.067 13.676 1.00 94.56 323 SER A CA 1
ATOM 2547 C C . SER A 1 323 ? -4.891 -5.396 13.679 1.00 94.56 323 SER A C 1
ATOM 2549 O O . SER A 1 323 ? -5.877 -6.019 14.076 1.00 94.56 323 SER A O 1
ATOM 2551 N N . LEU A 1 324 ? -4.991 -4.146 13.212 1.00 95.44 324 LEU A N 1
ATOM 2552 C CA . LEU A 1 324 ? -6.267 -3.479 12.958 1.00 95.44 324 LEU A CA 1
ATOM 2553 C C . LEU A 1 324 ? -6.950 -4.007 11.687 1.00 95.44 324 LEU A C 1
ATOM 2555 O O . LEU A 1 324 ? -8.161 -4.218 11.693 1.00 95.44 324 LEU A O 1
ATOM 2559 N N . VAL A 1 325 ? -6.186 -4.272 10.622 1.00 95.38 325 VAL A N 1
ATOM 2560 C CA . VAL A 1 325 ? -6.702 -4.922 9.401 1.00 95.38 325 VAL A CA 1
ATOM 2561 C C . VAL A 1 325 ? -7.160 -6.347 9.686 1.00 95.38 325 VAL A C 1
ATOM 2563 O O . VAL A 1 325 ? -8.260 -6.727 9.295 1.00 95.38 325 VAL A O 1
ATOM 2566 N N . GLU A 1 326 ? -6.362 -7.110 10.429 1.00 95.44 326 GLU A N 1
ATOM 2567 C CA . GLU A 1 326 ? -6.722 -8.453 10.875 1.00 95.44 326 GLU A CA 1
ATOM 2568 C C . GLU A 1 326 ? -8.044 -8.473 11.658 1.00 95.44 326 GLU A C 1
ATOM 2570 O O . GLU A 1 326 ? -8.924 -9.274 11.355 1.00 95.44 326 GLU A O 1
ATOM 2575 N N . PHE A 1 327 ? -8.216 -7.562 12.620 1.00 96.56 327 PHE A N 1
ATOM 2576 C CA . PHE A 1 327 ? -9.470 -7.410 13.363 1.00 96.56 327 PHE A CA 1
ATOM 2577 C C . PHE A 1 327 ? -10.668 -7.134 12.443 1.00 96.56 327 PHE A C 1
ATOM 2579 O O . PHE A 1 327 ? -11.729 -7.728 12.631 1.00 96.56 327 PHE A O 1
ATOM 2586 N N . ILE A 1 328 ? -10.505 -6.279 11.425 1.00 96.88 328 ILE A N 1
ATOM 2587 C CA . ILE A 1 328 ? -11.569 -6.020 10.445 1.00 96.88 328 ILE A CA 1
ATOM 2588 C C . ILE A 1 328 ? -11.929 -7.305 9.689 1.00 96.88 328 ILE A C 1
ATOM 2590 O O . ILE A 1 328 ? -13.109 -7.626 9.556 1.00 96.88 328 ILE A O 1
ATOM 2594 N N . LEU A 1 329 ? -10.929 -8.053 9.221 1.00 94.75 329 LEU A N 1
ATOM 2595 C CA . LEU A 1 329 ? -11.134 -9.280 8.451 1.00 94.75 329 LEU A CA 1
ATOM 2596 C C . LEU A 1 329 ? -11.786 -10.400 9.276 1.00 94.75 329 LEU A C 1
ATOM 2598 O O . LEU A 1 329 ? -12.683 -11.069 8.769 1.00 94.75 329 LEU A O 1
ATOM 2602 N N . GLU A 1 330 ? -11.375 -10.585 10.530 1.00 95.44 330 GLU A N 1
ATOM 2603 C CA . GLU A 1 330 ? -11.870 -11.657 11.408 1.00 95.44 330 GLU A CA 1
ATOM 2604 C C . GLU A 1 330 ? -13.290 -11.377 11.942 1.00 95.44 330 GLU A C 1
ATOM 2606 O O . GLU A 1 330 ? -14.103 -12.297 12.033 1.00 95.44 330 GLU A O 1
ATOM 2611 N N . GLU A 1 331 ? -13.619 -10.120 12.270 1.00 97.00 331 GLU A N 1
ATOM 2612 C CA . GLU A 1 331 ? -14.910 -9.756 12.887 1.00 97.00 331 GLU A CA 1
ATOM 2613 C C . GLU A 1 331 ? -15.966 -9.263 11.877 1.00 97.00 331 GLU A C 1
ATOM 2615 O O . GLU A 1 331 ? -17.167 -9.429 12.105 1.00 97.00 331 GLU A O 1
ATOM 2620 N N . TYR A 1 332 ? -15.547 -8.659 10.757 1.00 95.94 332 TYR A N 1
ATOM 2621 C CA . TYR A 1 332 ? -16.445 -8.011 9.784 1.00 95.94 332 TYR A CA 1
ATOM 2622 C C . TYR A 1 332 ? -16.281 -8.508 8.337 1.00 95.94 332 TYR A C 1
ATOM 2624 O O . TYR A 1 332 ? -17.195 -8.327 7.529 1.00 95.94 332 TYR A O 1
ATOM 2632 N N . GLY A 1 333 ? -15.160 -9.155 8.008 1.00 94.38 333 GLY A N 1
ATOM 2633 C CA . GLY A 1 333 ? -14.882 -9.721 6.688 1.00 94.38 333 GLY A CA 1
ATOM 2634 C C . GLY A 1 333 ? -14.329 -8.734 5.652 1.00 94.38 333 GLY A C 1
ATOM 2635 O O . GLY A 1 333 ? -14.307 -7.514 5.834 1.00 94.38 333 GLY A O 1
ATOM 2636 N N . SER A 1 334 ? -13.899 -9.300 4.523 1.00 92.75 334 SER A N 1
ATOM 2637 C CA . SER A 1 334 ? -13.314 -8.608 3.364 1.00 92.75 334 SER A CA 1
ATOM 2638 C C . SER A 1 334 ? -14.176 -7.469 2.821 1.00 92.75 334 SER A C 1
ATOM 2640 O O . SER A 1 334 ? -13.673 -6.368 2.609 1.00 92.75 334 SER A O 1
ATOM 2642 N N . ASP A 1 335 ? -15.482 -7.698 2.648 1.00 94.06 335 ASP A N 1
ATOM 2643 C CA . ASP A 1 335 ? -16.405 -6.686 2.116 1.00 94.06 335 ASP A CA 1
ATOM 2644 C C . ASP A 1 335 ? -16.384 -5.395 2.959 1.00 94.06 335 ASP A C 1
ATOM 2646 O O . ASP A 1 335 ? -16.402 -4.293 2.411 1.00 94.06 335 ASP A O 1
ATOM 2650 N N . LYS A 1 336 ? -16.261 -5.505 4.291 1.00 95.44 336 LYS A N 1
ATOM 2651 C CA . LYS A 1 336 ? -16.190 -4.344 5.194 1.00 95.44 336 LYS A CA 1
ATOM 2652 C C . LYS A 1 336 ? -14.820 -3.674 5.233 1.00 95.44 336 LYS A C 1
ATOM 2654 O O . LYS A 1 336 ? -14.758 -2.457 5.407 1.00 95.44 336 LYS A O 1
ATOM 2659 N N . LEU A 1 337 ? -13.738 -4.419 5.002 1.00 95.06 337 LEU A N 1
ATOM 2660 C CA . LEU A 1 337 ? -12.429 -3.816 4.742 1.00 95.06 337 LEU A CA 1
ATOM 2661 C C . LEU A 1 337 ? -12.455 -3.004 3.439 1.00 95.06 337 LEU A C 1
ATOM 2663 O O . LEU A 1 337 ? -11.973 -1.873 3.415 1.00 95.06 337 LEU A O 1
ATOM 2667 N N . LYS A 1 338 ? -13.075 -3.540 2.380 1.00 94.62 338 LYS A N 1
ATOM 2668 C CA . LYS A 1 338 ? -13.225 -2.846 1.098 1.00 94.62 338 LYS A CA 1
ATOM 2669 C C . LYS A 1 338 ? -14.058 -1.570 1.227 1.00 94.62 338 LYS A C 1
ATOM 2671 O O . LYS A 1 338 ? -13.595 -0.517 0.798 1.00 94.62 338 LYS A O 1
ATOM 2676 N N . GLU A 1 339 ? -15.226 -1.635 1.870 1.00 95.44 339 GLU A N 1
ATOM 2677 C CA . GLU A 1 339 ? -16.054 -0.450 2.149 1.00 95.44 339 GLU A CA 1
ATOM 2678 C C . GLU A 1 339 ? -15.260 0.645 2.895 1.00 95.44 339 GLU A C 1
ATOM 2680 O O . GLU A 1 339 ? -15.435 1.830 2.615 1.00 95.44 339 GLU A O 1
ATOM 2685 N N . LEU A 1 340 ? -14.341 0.276 3.800 1.00 94.38 340 LEU A N 1
ATOM 2686 C CA . LEU A 1 340 ? -13.471 1.232 4.498 1.00 94.38 340 LEU A CA 1
ATOM 2687 C C . LEU A 1 340 ? -12.362 1.816 3.603 1.00 94.38 340 LEU A C 1
ATOM 2689 O O . LEU A 1 340 ? -11.973 2.974 3.780 1.00 94.38 340 LEU A O 1
ATOM 2693 N N . VAL A 1 341 ? -11.864 1.065 2.617 1.00 94.25 341 VAL A N 1
ATOM 2694 C CA . VAL A 1 341 ? -10.962 1.612 1.588 1.00 94.25 341 VAL A CA 1
ATOM 2695 C C . VAL A 1 341 ? -11.709 2.595 0.681 1.00 94.25 341 VAL A C 1
ATOM 2697 O O . VAL A 1 341 ? -11.174 3.663 0.359 1.00 94.25 341 VAL A O 1
ATOM 2700 N N . GLU A 1 342 ? -12.956 2.281 0.325 1.00 94.50 342 GLU A N 1
ATOM 2701 C CA . GLU A 1 342 ? -13.846 3.144 -0.456 1.00 94.50 342 GLU A CA 1
ATOM 2702 C C . GLU A 1 342 ? -14.201 4.438 0.310 1.00 94.50 342 GLU A C 1
ATOM 2704 O O . GLU A 1 342 ? -14.002 5.524 -0.238 1.00 94.50 342 GLU A O 1
ATOM 2709 N N . ASP A 1 343 ? -14.605 4.369 1.587 1.00 93.06 343 ASP A N 1
ATOM 2710 C CA . ASP A 1 343 ? -14.841 5.541 2.452 1.00 93.06 343 ASP A CA 1
ATOM 2711 C C . ASP A 1 343 ? -14.280 5.388 3.881 1.00 93.06 343 ASP A C 1
ATOM 2713 O O . ASP A 1 343 ? -14.968 5.052 4.849 1.00 93.06 343 ASP A O 1
ATOM 2717 N N . SER A 1 344 ? -13.011 5.771 4.030 1.00 86.75 344 SER A N 1
ATOM 2718 C CA . SER A 1 344 ? -12.243 5.695 5.287 1.00 86.75 344 SER A CA 1
ATOM 2719 C C . SER A 1 344 ? -12.750 6.520 6.483 1.00 86.75 344 SER A C 1
ATOM 2721 O O . SER A 1 344 ? -12.085 6.553 7.521 1.00 86.75 344 SER A O 1
ATOM 2723 N N . LYS A 1 345 ? -13.878 7.232 6.366 1.00 84.81 345 LYS A N 1
ATOM 2724 C CA . LYS A 1 345 ? -14.438 8.067 7.448 1.00 84.81 345 LYS A CA 1
ATOM 2725 C C . LYS A 1 345 ? -15.760 7.544 8.000 1.00 84.81 345 LYS A C 1
ATOM 2727 O O . LYS A 1 345 ? -16.159 7.957 9.091 1.00 84.81 345 LYS A O 1
ATOM 2732 N N . SER A 1 346 ? -16.428 6.639 7.294 1.00 90.06 346 SER A N 1
ATOM 2733 C CA . SER A 1 346 ? -17.835 6.303 7.540 1.00 90.06 346 SER A CA 1
ATOM 2734 C C . SER A 1 346 ? -18.025 5.082 8.449 1.00 90.06 346 SER A C 1
ATOM 2736 O O . SER A 1 346 ? -18.886 4.239 8.215 1.00 90.06 346 SER A O 1
ATOM 2738 N N . PHE A 1 347 ? -17.262 5.015 9.551 1.00 92.62 347 PHE A N 1
ATOM 2739 C CA . PHE A 1 347 ? -17.316 3.926 10.546 1.00 92.62 347 PHE A CA 1
ATOM 2740 C C . PHE A 1 347 ? -18.744 3.584 11.007 1.00 92.62 347 PHE A C 1
ATOM 2742 O O . PHE A 1 347 ? -19.087 2.409 11.134 1.00 92.62 347 PHE A O 1
ATOM 2749 N N . SER A 1 348 ? -19.593 4.601 11.205 1.00 93.69 348 SER A N 1
ATOM 2750 C CA . SER A 1 348 ? -20.979 4.408 11.653 1.00 93.69 348 SER A CA 1
ATOM 2751 C C . SER A 1 348 ? -21.860 3.707 10.620 1.00 93.69 348 SER A C 1
ATOM 2753 O O . SER A 1 348 ? -22.799 3.022 11.018 1.00 93.69 348 SER A O 1
ATOM 2755 N N . ASP A 1 349 ? -21.573 3.874 9.330 1.00 95.00 349 ASP A N 1
ATOM 2756 C CA . ASP A 1 349 ? -22.358 3.287 8.242 1.00 95.00 349 ASP A CA 1
ATOM 2757 C C . ASP A 1 349 ? -21.799 1.908 7.846 1.00 95.00 349 ASP A C 1
ATOM 2759 O O . ASP A 1 349 ? -22.562 0.984 7.568 1.00 95.00 349 ASP A O 1
ATOM 2763 N N . ILE A 1 350 ? -20.472 1.746 7.908 1.00 96.25 350 ILE A N 1
ATOM 2764 C CA . ILE A 1 350 ? -19.748 0.515 7.551 1.00 96.25 350 ILE A CA 1
ATOM 2765 C C . ILE A 1 350 ? -19.864 -0.542 8.662 1.00 96.25 350 ILE A C 1
ATOM 2767 O O . ILE A 1 350 ? -20.248 -1.683 8.400 1.00 96.25 350 ILE A O 1
ATOM 2771 N N . PHE A 1 351 ? -19.569 -0.160 9.911 1.00 96.19 351 PHE A N 1
ATOM 2772 C CA . PHE A 1 351 ? -19.482 -1.063 11.071 1.00 96.19 351 PHE A CA 1
ATOM 2773 C C . PHE A 1 351 ? -20.642 -0.915 12.068 1.00 96.19 351 PHE A C 1
ATOM 2775 O O . PHE A 1 351 ? -20.689 -1.635 13.066 1.00 96.19 351 PHE A O 1
ATOM 2782 N N . GLY A 1 352 ? -21.562 0.032 11.851 1.00 95.75 352 GLY A N 1
ATOM 2783 C CA . GLY A 1 352 ? -22.694 0.281 12.753 1.00 95.75 352 GLY A CA 1
ATOM 2784 C C . GLY A 1 352 ? -22.324 0.918 14.101 1.00 95.75 352 GLY A C 1
ATOM 2785 O O . GLY A 1 352 ? -23.152 0.931 15.011 1.00 95.75 352 GLY A O 1
ATOM 2786 N N . CYS A 1 353 ? -21.096 1.426 14.253 1.00 95.88 353 CYS A N 1
ATOM 2787 C CA . CYS A 1 353 ? -20.580 2.007 15.496 1.00 95.88 353 CYS A CA 1
ATOM 2788 C C . CYS A 1 353 ? -19.637 3.196 15.232 1.00 95.88 353 CYS A C 1
ATOM 2790 O O . CYS A 1 353 ? -19.150 3.408 14.123 1.00 95.88 353 CYS A O 1
ATOM 2792 N N . ARG A 1 354 ? -19.390 4.020 16.251 1.00 95.19 354 ARG A N 1
ATOM 2793 C CA . ARG A 1 354 ? -18.500 5.192 16.154 1.00 95.19 354 ARG A CA 1
ATOM 2794 C C . ARG A 1 354 ? -17.030 4.754 16.178 1.00 95.19 354 ARG A C 1
ATOM 2796 O O . ARG A 1 354 ? -16.717 3.752 16.808 1.00 95.19 354 ARG A O 1
ATOM 2803 N N . GLU A 1 355 ? -16.108 5.544 15.607 1.00 93.56 355 GLU A N 1
ATOM 2804 C CA . GLU A 1 355 ? -14.650 5.246 15.613 1.00 93.56 355 GLU A CA 1
ATOM 2805 C C . GLU A 1 355 ? -14.121 4.897 17.021 1.00 93.56 355 GLU A C 1
ATOM 2807 O O . GLU A 1 355 ? -13.294 4.003 17.167 1.00 93.56 355 GLU A O 1
ATOM 2812 N N . SER A 1 356 ? -14.639 5.544 18.074 1.00 94.06 356 SER A N 1
ATOM 2813 C CA . SER A 1 356 ? -14.278 5.237 19.466 1.00 94.06 356 SER A CA 1
ATOM 2814 C C . SER A 1 356 ? -14.735 3.848 19.931 1.00 94.06 356 SER A C 1
ATOM 2816 O O . SER A 1 356 ? -13.987 3.158 20.608 1.00 94.06 356 SER A O 1
ATOM 2818 N N . GLU A 1 357 ? -15.944 3.429 19.555 1.00 96.31 357 GLU A N 1
ATOM 2819 C CA . GLU A 1 357 ? -16.507 2.115 19.907 1.00 96.31 357 GLU A CA 1
ATOM 2820 C C . GLU A 1 357 ? -15.821 1.008 19.095 1.00 96.31 357 GLU A C 1
ATOM 2822 O O . GLU A 1 357 ? -15.474 -0.040 19.628 1.00 96.31 357 GLU A O 1
ATOM 2827 N N . PHE A 1 358 ? -15.541 1.278 17.819 1.00 96.62 358 PHE A N 1
ATOM 2828 C CA . PHE A 1 358 ? -14.732 0.419 16.958 1.00 96.62 358 PHE A CA 1
ATOM 2829 C C . PHE A 1 358 ? -13.313 0.215 17.524 1.00 96.62 358 PHE A C 1
ATOM 2831 O O . PHE A 1 358 ? -12.823 -0.912 17.579 1.00 96.62 358 PHE A O 1
ATOM 2838 N N . HIS A 1 359 ? -12.678 1.280 18.025 1.00 95.81 359 HIS A N 1
ATOM 2839 C CA . HIS A 1 359 ? -11.391 1.197 18.719 1.00 95.81 359 HIS A CA 1
ATOM 2840 C C . HIS A 1 359 ? -11.472 0.376 20.021 1.00 95.81 359 HIS A C 1
ATOM 2842 O O . HIS A 1 359 ? -10.614 -0.469 20.257 1.00 95.81 359 HIS A O 1
ATOM 2848 N N . GLU A 1 360 ? -12.502 0.565 20.852 1.00 96.44 360 GLU A N 1
ATOM 2849 C CA . GLU A 1 360 ? -12.720 -0.238 22.070 1.00 96.44 360 GLU A CA 1
ATOM 2850 C C . GLU A 1 360 ? -12.925 -1.737 21.757 1.00 96.44 360 GLU A C 1
ATOM 2852 O O . GLU A 1 360 ? -12.393 -2.604 22.462 1.00 96.44 360 GLU A O 1
ATOM 2857 N N . ASN A 1 361 ? -13.625 -2.054 20.662 1.00 97.19 361 ASN A N 1
ATOM 2858 C CA . ASN A 1 361 ? -13.776 -3.422 20.164 1.00 97.19 361 ASN A CA 1
ATOM 2859 C C . ASN A 1 361 ? -12.428 -4.010 19.709 1.00 97.19 361 ASN A C 1
ATOM 2861 O O . ASN A 1 361 ? -12.107 -5.140 20.071 1.00 97.19 361 ASN A O 1
ATOM 2865 N N . TRP A 1 362 ? -11.602 -3.239 18.996 1.00 96.88 362 TRP A N 1
ATOM 2866 C CA . TRP A 1 362 ? -10.262 -3.667 18.582 1.00 96.88 362 TRP A CA 1
ATOM 2867 C C . TRP A 1 362 ? -9.312 -3.892 19.770 1.00 96.88 362 TRP A C 1
ATOM 2869 O O . TRP A 1 362 ? -8.637 -4.918 19.833 1.00 96.88 362 TRP A O 1
ATOM 2879 N N . VAL A 1 363 ? -9.305 -3.005 20.772 1.00 95.69 363 VAL A N 1
ATOM 2880 C CA . VAL A 1 363 ? -8.547 -3.207 22.026 1.00 95.69 363 VAL A CA 1
ATOM 2881 C C . VAL A 1 363 ? -8.986 -4.502 22.725 1.00 95.69 363 VAL A C 1
ATOM 2883 O O . VAL A 1 363 ? -8.155 -5.263 23.230 1.00 95.69 363 VAL A O 1
ATOM 2886 N N . SER A 1 364 ? -10.290 -4.790 22.709 1.00 95.56 364 SER A N 1
ATOM 2887 C CA . SER A 1 364 ? -10.849 -6.034 23.249 1.00 95.56 364 SER A CA 1
ATOM 2888 C C . SER A 1 364 ? -10.408 -7.263 22.442 1.00 95.56 364 SER A C 1
ATOM 2890 O O . SER A 1 364 ? -10.020 -8.270 23.039 1.00 95.56 364 SER A O 1
ATOM 2892 N N . TYR A 1 365 ? -10.383 -7.169 21.108 1.00 95.81 365 TYR A N 1
ATOM 2893 C CA . TYR A 1 365 ? -9.854 -8.201 20.210 1.00 95.81 365 TYR A CA 1
ATOM 2894 C C . TYR A 1 365 ? -8.370 -8.484 20.477 1.00 95.81 365 TYR A C 1
ATOM 2896 O O . TYR A 1 365 ? -7.992 -9.651 20.597 1.00 95.81 365 TYR A O 1
ATOM 2904 N N . LEU A 1 366 ? -7.539 -7.446 20.639 1.00 94.12 366 LEU A N 1
ATOM 2905 C CA . LEU A 1 366 ? -6.122 -7.598 20.982 1.00 94.12 366 LEU A CA 1
ATOM 2906 C C . LEU A 1 366 ? -5.960 -8.339 22.315 1.00 94.12 366 LEU A C 1
ATOM 2908 O O . LEU A 1 366 ? -5.229 -9.322 22.392 1.00 94.12 366 LEU A O 1
ATOM 2912 N N . SER A 1 367 ? -6.701 -7.932 23.349 1.00 91.69 367 SER A N 1
ATOM 2913 C CA . SER A 1 367 ? -6.686 -8.600 24.658 1.00 91.69 367 SER A CA 1
ATOM 2914 C C . SER A 1 367 ? -7.091 -10.083 24.575 1.00 91.69 367 SER A C 1
ATOM 2916 O O . SER A 1 367 ? -6.464 -10.939 25.203 1.00 91.69 367 SER A O 1
ATOM 2918 N N . ALA A 1 368 ? -8.104 -10.413 23.768 1.00 92.56 368 ALA A N 1
ATOM 2919 C CA . ALA A 1 368 ? -8.614 -11.777 23.623 1.00 92.56 368 ALA A CA 1
ATOM 2920 C C . ALA A 1 368 ? -7.716 -12.696 22.774 1.00 92.56 368 ALA A C 1
ATOM 2922 O O . ALA A 1 368 ? -7.554 -13.866 23.114 1.00 92.56 368 ALA A O 1
ATOM 2923 N N . ASN A 1 369 ? -7.131 -12.186 21.686 1.00 89.88 369 ASN A N 1
ATOM 2924 C CA . ASN A 1 369 ? -6.402 -12.997 20.701 1.00 89.88 369 ASN A CA 1
ATOM 2925 C C . ASN A 1 369 ? -4.880 -13.001 20.905 1.00 89.88 369 ASN A C 1
ATOM 2927 O O . ASN A 1 369 ? -4.190 -13.878 20.380 1.00 89.88 369 ASN A O 1
ATOM 2931 N N . TYR A 1 370 ? -4.355 -12.056 21.691 1.00 86.69 370 TYR A N 1
ATOM 2932 C CA . TYR A 1 370 ? -2.928 -11.923 21.980 1.00 86.69 370 TYR A CA 1
ATOM 2933 C C . TYR A 1 370 ? -2.580 -12.169 23.456 1.00 86.69 370 TYR A C 1
ATOM 2935 O O . TYR A 1 370 ? -1.446 -11.900 23.839 1.00 86.69 370 TYR A O 1
ATOM 2943 N N . SER A 1 371 ? -3.478 -12.741 24.273 1.00 67.94 371 SER A N 1
ATOM 2944 C CA . SER A 1 371 ? -3.189 -13.199 25.655 1.00 67.94 371 SER A CA 1
ATOM 2945 C C . SER A 1 371 ? -2.460 -14.540 25.745 1.00 67.94 371 SER A C 1
ATOM 2947 O O . SER A 1 371 ? -2.664 -15.429 24.889 1.00 67.94 371 SER A O 1
#

Radius of gyration: 31.47 Å; chains: 1; bounding box: 87×67×79 Å

Foldseek 3Di:
DPDDDDLVLLVCLLVPVDDPVSNVVLVVVLVVDPVSVVSNVVVVVVVCVVVVVDPDDPVVVVVVVVPPPCVVPPPPPVVVVVVVVCVVCVVVVVVVVVVVVVVVVVVVVVVVVVVVPCPPPPPDDDDDYDDDDDDDDDDDDDDDDDDDDDDPDPDAAPDDDDQEGEHEDPPFDDDPVVLVVLQVVLLVVLCVLQVFHDPHHAYEYEDQDVQVQCVVLPHNPDDPVCQWHDDASYIYGYGPVNDDDDDRNLSVSLRVLLNRLCVLPVPDQQPLLSLQRSCLSSVVADLVVCLVVLVVCLVVVNQAQSVRLSPDPVDRPSNSSNLLVVLCCVPPRSNLSNVCSNPVQPCCVSVVDHSVVSVVVSSVVSVVVSD

Secondary structure (DSSP, 8-state):
------HHHHHHHHTT-S-HHHHHHHHHHHHH-HHHHHHHHHHHHHHHHHTT-----HHHHHHHHHHS-GGGT----HHHHHHHHHHHHHHHHHHHHHHHHHHHHHHHHHHHHHHHHHTTS-----------------------PPPPP-----PPPSEE-SSEEEEE-TT----HHHHHHHHHHHHHHHHHHTT---SSPEEEEEES-HHHHHHHTT-TT--TT--EEEETTEEEEE-GGG--SS-HHHHHHHHHHHHHHHHH-TT---HHHHHHHHHHHTT---HHHHHHHHHHHHHHT-PPPHHHHTS-TTS--HHHHHHHHHHHHHHT-HHHHHHHHH-TT-HHHHSSS-HHHHHHHHHHHHHHH--

Sequence (371 aa):
MKCKFGFDDINDYFDGIMSQEMKKKIEEHITMCEDCCIYYKSLLLTREFIEEKIGLNKDFRKTTLQLIDKSRYTNNKPSILFKRTLSRMKPVLKPAIVAAAVCVCLLMVYSNSYVMQDGINALFGNDGRVAGITCSTPTPSVEINSVKTKDKDIRIPDKETQHFKIYRADADTSDLDALSAALEGYYNKISSDMNHDLNTKVTIRIWSDIKKLHTEIGNPDASDSVISGSIGTTIHLLSPSAQKGKEFNDIGIHELAHIMIADINPDNKVLWMHEGIEGYEAGEFNRQEFKPHYLECVKNDDIPTVSGLSSNYKTIDFGFACSLVEFILEEYGSDKLKELVEDSKSFSDIFGCRESEFHENWVSYLSANYS

pLDDT: mean 78.71, std 19.46, range [25.7, 98.12]